Protein AF-A0A132NK19-F1 (afdb_monomer_lite)

Foldseek 3Di:
DVVVVLVVLLVVLPPCVLVVVLVVCVVLVWFWFDADQKIKTAAFPLLPQPCVVLVVVLQVVLVPPPFWDHWADASAQNIIMIRGDCVRDPPVNNSVSSVVSCVVVVRPPHDHDPPPDDDLRGSNQLNVLSVQLVLLVVLLVLLVVCVVVVPQADAPVQLVVLVVLCLDCVNLVVCCVVPNNVRSCVCSVVSNSVNCSRNSVVVVSVVSSVVSSVSSVVSVVSNVCCSVCVVVQPPDPNSNHHDRDDPDPPDPDDDDDDPVSVVVVVVSVVVVVVD

pLDDT: mean 77.7, std 11.81, range [44.44, 96.38]

Sequence (275 aa):
MPLRLMLSLVSQAADRLPVTRALQGAARGRRDWAGDGRAHLEVRGMHRPDSDEAVHELEQRLGTVAGVHRVEVNRTLGRVAVTYDKTRVALDELVHLVGEIEREYELTEAPPLPDGFEHPADSAPLARRAIGLGTSAVGLGLAFGGRLMRLTPLPIAVPTLLALADSTPRIRGRLERQLGVTTTDLLFGLGGAATQAFAQQPIGLLLDTFQRVSLYAEARARRRTWERREPELGLAEGGHQADPLEDFPPRPVPLPPGPIERYGDLATTAAITGY

Organism: NCBI:txid1469144

Structure (mmCIF, N/CA/C/O backbone):
data_AF-A0A132NK19-F1
#
_entry.id   AF-A0A132NK19-F1
#
loop_
_atom_site.group_PDB
_atom_site.id
_atom_site.type_symbol
_atom_site.label_atom_id
_atom_site.label_alt_id
_atom_site.label_comp_id
_atom_site.label_asym_id
_atom_site.label_entity_id
_atom_site.label_seq_id
_atom_site.pdbx_PDB_ins_code
_atom_site.Cartn_x
_atom_site.Cartn_y
_atom_site.Cartn_z
_atom_site.occupancy
_atom_site.B_iso_or_equiv
_atom_site.auth_seq_id
_atom_site.auth_comp_id
_atom_site.auth_asym_id
_atom_site.auth_atom_id
_atom_site.pdbx_PDB_model_num
ATOM 1 N N . MET A 1 1 ? -6.000 0.700 -31.695 1.00 49.69 1 MET A N 1
ATOM 2 C CA . MET A 1 1 ? -6.612 0.840 -30.352 1.00 49.69 1 MET A CA 1
ATOM 3 C C . MET A 1 1 ? -5.628 0.917 -29.164 1.00 49.69 1 MET A C 1
ATOM 5 O O . MET A 1 1 ? -5.906 1.734 -28.292 1.00 49.69 1 MET A O 1
ATOM 9 N N . PRO A 1 2 ? -4.495 0.180 -29.085 1.00 66.19 2 PRO A N 1
ATOM 10 C CA . PRO A 1 2 ? -3.704 0.093 -27.841 1.00 66.19 2 PRO A CA 1
ATOM 11 C C . PRO A 1 2 ? -2.954 1.385 -27.461 1.00 66.19 2 PRO A C 1
ATOM 13 O O . PRO A 1 2 ? -2.849 1.710 -26.283 1.00 66.19 2 PRO A O 1
ATOM 16 N N . LEU A 1 3 ? -2.511 2.181 -28.442 1.00 57.72 3 LEU A N 1
ATOM 17 C CA . LEU A 1 3 ? -1.706 3.389 -28.200 1.00 57.72 3 LEU A CA 1
ATOM 18 C C . LEU A 1 3 ? -2.466 4.506 -27.454 1.00 57.72 3 LEU A C 1
ATOM 20 O O . LEU A 1 3 ? -1.906 5.164 -26.584 1.00 57.72 3 LEU A O 1
ATOM 24 N N . ARG A 1 4 ? -3.759 4.707 -27.756 1.00 65.75 4 ARG A N 1
ATOM 25 C CA . ARG A 1 4 ? -4.603 5.711 -27.073 1.00 65.75 4 ARG A CA 1
ATOM 26 C C . ARG A 1 4 ? -4.834 5.356 -25.604 1.00 65.75 4 ARG A C 1
ATOM 28 O O . ARG A 1 4 ? -4.755 6.230 -24.747 1.00 65.75 4 ARG A O 1
ATOM 35 N N . LEU A 1 5 ? -5.079 4.076 -25.323 1.00 66.88 5 LEU A N 1
ATOM 36 C CA . LEU A 1 5 ? -5.191 3.551 -23.961 1.00 66.88 5 LEU A CA 1
ATOM 37 C C . LEU A 1 5 ? -3.883 3.764 -23.197 1.00 66.88 5 LEU A C 1
ATOM 39 O O . LEU A 1 5 ? -3.900 4.275 -22.081 1.00 66.88 5 LEU A O 1
ATOM 43 N N . MET A 1 6 ? -2.755 3.476 -23.842 1.00 60.31 6 MET A N 1
ATOM 44 C CA . MET A 1 6 ? -1.433 3.651 -23.255 1.00 60.31 6 MET A CA 1
ATOM 45 C C . MET A 1 6 ? -1.132 5.120 -22.918 1.00 60.31 6 MET A C 1
ATOM 47 O O . MET A 1 6 ? -0.792 5.424 -21.780 1.00 60.31 6 MET A O 1
ATOM 51 N N . LEU A 1 7 ? -1.354 6.049 -23.854 1.00 65.94 7 LEU A N 1
ATOM 52 C CA . LEU A 1 7 ? -1.193 7.491 -23.621 1.00 65.94 7 LEU A CA 1
ATOM 53 C C . LEU A 1 7 ? -2.119 8.003 -22.510 1.00 65.94 7 LEU A C 1
ATOM 55 O O . LEU A 1 7 ? -1.705 8.814 -21.684 1.00 65.94 7 LEU A O 1
ATOM 59 N N . SER A 1 8 ? -3.350 7.489 -22.441 1.00 71.25 8 SER A N 1
ATOM 60 C CA . SER A 1 8 ? -4.276 7.832 -21.361 1.00 71.25 8 SER A CA 1
ATOM 61 C C . SER A 1 8 ? -3.801 7.316 -20.001 1.00 71.25 8 SER A C 1
ATOM 63 O O . SER A 1 8 ? -4.009 7.987 -18.996 1.00 71.25 8 SER A O 1
ATOM 65 N N . LEU A 1 9 ? -3.161 6.145 -19.946 1.00 64.88 9 LEU A N 1
ATOM 66 C CA . LEU A 1 9 ? -2.622 5.570 -18.715 1.00 64.88 9 LEU A CA 1
ATOM 67 C C . LEU A 1 9 ? -1.355 6.296 -18.272 1.00 64.88 9 LEU A C 1
ATOM 69 O O . LEU A 1 9 ? -1.216 6.555 -17.085 1.00 64.88 9 LEU A O 1
ATOM 73 N N . VAL A 1 10 ? -0.492 6.699 -19.208 1.00 65.00 10 VAL A N 1
ATOM 74 C CA . VAL A 1 10 ? 0.684 7.541 -18.933 1.00 65.00 10 VAL A CA 1
ATOM 75 C C . VAL A 1 10 ? 0.256 8.914 -18.410 1.00 65.00 10 VAL A C 1
ATOM 77 O O . VAL A 1 10 ? 0.764 9.376 -17.394 1.00 65.00 10 VAL A O 1
ATOM 80 N N . SER A 1 11 ? -0.736 9.543 -19.044 1.00 67.38 11 SER A N 1
ATOM 81 C CA . SER A 1 11 ? -1.297 10.813 -18.573 1.00 67.38 11 SER A CA 1
ATOM 82 C C . SER A 1 11 ? -1.976 10.679 -17.206 1.00 67.38 11 SER A C 1
ATOM 84 O O . SER A 1 11 ? -1.850 11.572 -16.377 1.00 67.38 11 SER A O 1
ATOM 86 N N . GLN A 1 12 ? -2.651 9.561 -16.934 1.00 65.19 12 GLN A N 1
ATOM 87 C CA . GLN A 1 12 ? -3.262 9.302 -15.627 1.00 65.19 12 GLN A CA 1
ATOM 88 C C . GLN A 1 12 ? -2.238 8.893 -14.560 1.00 65.19 12 GLN A C 1
ATOM 90 O O . GLN A 1 12 ? -2.473 9.143 -13.386 1.00 65.19 12 GLN A O 1
ATOM 95 N N . ALA A 1 13 ? -1.094 8.324 -14.943 1.00 63.38 13 ALA A N 1
ATOM 96 C CA . ALA A 1 13 ? 0.039 8.096 -14.049 1.00 63.38 13 ALA A CA 1
ATOM 97 C C . ALA A 1 13 ? 0.735 9.400 -13.631 1.00 63.38 13 ALA A C 1
ATOM 99 O O . ALA A 1 13 ? 1.415 9.417 -12.610 1.00 63.38 13 ALA A O 1
ATOM 100 N N . ALA A 1 14 ? 0.520 10.497 -14.369 1.00 62.66 14 ALA A N 1
ATOM 101 C CA . ALA A 1 14 ? 0.930 11.836 -13.953 1.00 62.66 14 ALA A CA 1
ATOM 102 C C . ALA A 1 14 ? 0.030 12.434 -12.852 1.00 62.66 14 ALA A C 1
ATOM 104 O O . ALA A 1 14 ? 0.349 13.504 -12.326 1.00 62.66 14 ALA A O 1
ATOM 105 N N . ASP A 1 15 ? -1.074 11.766 -12.488 1.00 68.19 15 ASP A N 1
ATOM 106 C CA . ASP A 1 15 ? -1.850 12.122 -11.303 1.00 68.19 15 ASP A CA 1
ATOM 107 C C . ASP A 1 15 ? -0.952 12.029 -10.062 1.00 68.19 15 ASP A C 1
ATOM 109 O O . ASP A 1 15 ? -0.379 10.983 -9.746 1.00 68.19 15 ASP A O 1
ATOM 113 N N . ARG A 1 16 ? -0.807 13.156 -9.362 1.00 71.50 16 ARG A N 1
ATOM 114 C CA . ARG A 1 16 ? 0.080 13.278 -8.203 1.00 71.50 16 ARG A CA 1
ATOM 115 C C . ARG A 1 16 ? -0.530 12.681 -6.944 1.00 71.50 16 ARG A C 1
ATOM 117 O O . ARG A 1 16 ? 0.224 12.344 -6.040 1.00 71.50 16 ARG A O 1
ATOM 124 N N . LEU A 1 17 ? -1.851 12.503 -6.890 1.00 70.31 17 LEU A N 1
ATOM 125 C CA . LEU A 1 17 ? -2.576 12.019 -5.712 1.00 70.31 17 LEU A CA 1
ATOM 126 C C . LEU A 1 17 ? -2.026 10.717 -5.093 1.00 70.31 17 LEU A C 1
ATOM 128 O O . LEU A 1 17 ? -1.856 10.668 -3.872 1.00 70.31 17 LEU A O 1
ATOM 132 N N . PRO A 1 18 ? -1.728 9.648 -5.861 1.00 72.50 18 PRO A N 1
ATOM 133 C CA . PRO A 1 18 ? -1.131 8.441 -5.289 1.00 72.50 18 PRO A CA 1
ATOM 134 C C . PRO A 1 18 ? 0.270 8.690 -4.723 1.00 72.50 18 PRO A C 1
ATOM 136 O O . PRO A 1 18 ? 0.591 8.159 -3.662 1.00 72.50 18 PRO A O 1
ATOM 139 N N . VAL A 1 19 ? 1.080 9.520 -5.389 1.00 74.06 19 VAL A N 1
ATOM 140 C CA . VAL A 1 19 ? 2.433 9.875 -4.935 1.00 74.06 19 VAL A CA 1
ATOM 141 C C . VAL A 1 19 ? 2.365 10.721 -3.668 1.00 74.06 19 VAL A C 1
ATOM 143 O O . VAL A 1 19 ? 3.049 10.412 -2.702 1.00 74.06 19 VAL A O 1
ATOM 146 N N . THR A 1 20 ? 1.498 11.733 -3.617 1.00 77.94 20 THR A N 1
ATOM 147 C CA . THR A 1 20 ? 1.326 12.572 -2.425 1.00 77.94 20 THR A CA 1
ATOM 148 C C . THR A 1 20 ? 0.830 11.760 -1.237 1.00 77.94 20 THR A C 1
ATOM 150 O O . THR A 1 20 ? 1.364 11.920 -0.147 1.00 77.94 20 THR A O 1
ATOM 153 N N . ARG A 1 21 ? -0.125 10.838 -1.430 1.00 74.75 21 ARG A N 1
ATOM 154 C CA . ARG A 1 21 ? -0.579 9.942 -0.353 1.00 74.75 21 ARG A CA 1
ATOM 155 C C . ARG A 1 21 ? 0.516 8.989 0.110 1.00 74.75 21 ARG A C 1
ATOM 157 O O . ARG A 1 21 ? 0.673 8.790 1.305 1.00 74.75 21 ARG A O 1
ATOM 164 N N . ALA A 1 22 ? 1.296 8.420 -0.809 1.00 74.62 22 ALA A N 1
ATOM 165 C CA . ALA A 1 22 ? 2.431 7.579 -0.435 1.00 74.62 22 ALA A CA 1
ATOM 166 C C . ALA A 1 22 ? 3.503 8.361 0.336 1.00 74.62 22 ALA A C 1
ATOM 168 O O . ALA A 1 22 ? 4.051 7.833 1.295 1.00 74.62 22 ALA A O 1
ATOM 169 N N . LEU A 1 23 ? 3.770 9.616 -0.039 1.00 76.69 23 LEU A N 1
ATOM 170 C CA . LEU A 1 23 ? 4.678 10.496 0.698 1.00 76.69 23 LEU A CA 1
ATOM 171 C C . LEU A 1 23 ? 4.127 10.864 2.079 1.00 76.69 23 LEU A C 1
ATOM 173 O O . LEU A 1 23 ? 4.893 10.906 3.031 1.00 76.69 23 LEU A O 1
ATOM 177 N N . GLN A 1 24 ? 2.818 11.090 2.206 1.00 75.75 24 GLN A N 1
ATOM 178 C CA . GLN A 1 24 ? 2.174 11.327 3.501 1.00 75.75 24 GLN A CA 1
ATOM 179 C C . GLN A 1 24 ? 2.254 10.093 4.410 1.00 75.75 24 GLN A C 1
ATOM 181 O O . GLN A 1 24 ? 2.680 10.224 5.552 1.00 75.75 24 GLN A O 1
ATOM 186 N N . GLY A 1 25 ? 1.935 8.899 3.903 1.00 71.81 25 GLY A N 1
ATOM 187 C CA . GLY A 1 25 ? 2.103 7.650 4.656 1.00 71.81 25 GLY A CA 1
ATOM 188 C C . GLY A 1 25 ? 3.567 7.400 5.043 1.00 71.81 25 GLY A C 1
ATOM 189 O O . GLY A 1 25 ? 3.868 7.065 6.185 1.00 71.81 25 GLY A O 1
ATOM 190 N N . ALA A 1 26 ? 4.509 7.672 4.132 1.00 72.12 26 ALA A N 1
ATOM 191 C CA . ALA A 1 26 ? 5.940 7.605 4.429 1.00 72.12 26 ALA A CA 1
ATOM 192 C C . ALA A 1 26 ? 6.368 8.619 5.505 1.00 72.12 26 ALA A C 1
ATOM 194 O O . ALA A 1 26 ? 7.132 8.260 6.394 1.00 72.12 26 ALA A O 1
ATOM 195 N N . ALA A 1 27 ? 5.848 9.852 5.473 1.00 70.56 27 ALA A N 1
ATOM 196 C CA . ALA A 1 27 ? 6.096 10.864 6.502 1.00 70.56 27 ALA A CA 1
ATOM 197 C C . ALA A 1 27 ? 5.512 10.463 7.867 1.00 70.56 27 ALA A C 1
ATOM 199 O O . ALA A 1 27 ? 6.107 10.758 8.898 1.00 70.56 27 ALA A O 1
ATOM 200 N N . ARG A 1 28 ? 4.384 9.743 7.872 1.00 72.25 28 ARG A N 1
ATOM 201 C CA . ARG A 1 28 ? 3.803 9.117 9.071 1.00 72.25 28 ARG A CA 1
ATOM 202 C C . ARG A 1 28 ? 4.551 7.851 9.509 1.00 72.25 28 ARG A C 1
ATOM 204 O O . ARG A 1 28 ? 4.277 7.333 10.585 1.00 72.25 28 ARG A O 1
ATOM 211 N N . GLY A 1 29 ? 5.457 7.326 8.681 1.00 72.56 29 GLY A N 1
ATOM 212 C CA . GLY A 1 29 ? 6.160 6.065 8.925 1.00 72.56 29 GLY A CA 1
ATOM 213 C C . GLY A 1 29 ? 5.240 4.837 8.975 1.00 72.56 29 GLY A C 1
ATOM 214 O O . GLY A 1 29 ? 5.615 3.835 9.586 1.00 72.56 29 GLY A O 1
ATOM 215 N N . ARG A 1 30 ? 4.041 4.910 8.379 1.00 78.12 30 ARG A N 1
ATOM 216 C CA . ARG A 1 30 ? 2.975 3.897 8.480 1.00 78.12 30 ARG A CA 1
ATOM 217 C C . ARG A 1 30 ? 2.253 3.737 7.144 1.00 78.12 30 ARG A C 1
ATOM 219 O O . ARG A 1 30 ? 2.019 4.716 6.438 1.00 78.12 30 ARG A O 1
ATOM 226 N N . ARG A 1 31 ? 1.846 2.513 6.806 1.00 80.00 31 ARG A N 1
ATOM 227 C CA . ARG A 1 31 ? 0.926 2.246 5.694 1.00 80.00 31 ARG A CA 1
ATOM 228 C C . ARG A 1 31 ? -0.517 2.520 6.122 1.00 80.00 31 ARG A C 1
ATOM 230 O O . ARG A 1 31 ? -1.091 1.783 6.923 1.00 80.00 31 ARG A O 1
ATOM 237 N N . ASP A 1 32 ? -1.109 3.571 5.567 1.00 82.19 32 ASP A N 1
ATOM 238 C CA . ASP A 1 32 ? -2.477 3.998 5.843 1.00 82.19 32 ASP A CA 1
ATOM 239 C C . ASP A 1 32 ? -3.333 4.093 4.569 1.00 82.19 32 ASP A C 1
ATOM 241 O O . ASP A 1 32 ? -2.863 4.317 3.448 1.00 82.19 32 ASP A O 1
ATOM 245 N N . TRP A 1 33 ? -4.639 3.917 4.744 1.00 84.56 33 TRP A N 1
ATOM 246 C CA . TRP A 1 33 ? -5.639 4.234 3.734 1.00 84.56 33 TRP A CA 1
ATOM 247 C C . TRP A 1 33 ? -6.906 4.742 4.399 1.00 84.56 33 TRP A C 1
ATOM 249 O O . TRP A 1 33 ? -7.278 4.264 5.465 1.00 84.56 33 TRP A O 1
ATOM 259 N N . ALA A 1 34 ? -7.595 5.665 3.732 1.00 83.94 34 ALA A N 1
ATOM 260 C CA . ALA A 1 34 ? -8.943 6.064 4.096 1.00 83.94 34 ALA A CA 1
ATOM 261 C C . ALA A 1 34 ? -9.808 6.252 2.845 1.00 83.94 34 ALA A C 1
ATOM 263 O O . ALA A 1 34 ? -9.352 6.803 1.833 1.00 83.94 34 ALA A O 1
ATOM 264 N N . GLY A 1 35 ? -11.061 5.822 2.933 1.00 83.06 35 GLY A N 1
ATOM 265 C CA . GLY A 1 35 ? -12.069 5.925 1.886 1.00 83.06 35 GLY A CA 1
ATOM 266 C C . GLY A 1 35 ? -13.460 5.655 2.452 1.00 83.06 35 GLY A C 1
ATOM 267 O O . GLY A 1 35 ? -13.613 4.851 3.356 1.00 83.06 35 GLY A O 1
ATOM 268 N N . ASP A 1 36 ? -14.459 6.384 1.956 1.00 82.50 36 ASP A N 1
ATOM 269 C CA . ASP A 1 36 ? -15.878 6.206 2.312 1.00 82.50 36 ASP A CA 1
ATOM 270 C C . ASP A 1 36 ? -16.211 6.152 3.822 1.00 82.50 36 ASP A C 1
ATOM 272 O O . ASP A 1 36 ? -17.110 5.444 4.255 1.00 82.50 36 ASP A O 1
ATOM 276 N N . GLY A 1 37 ? -15.484 6.915 4.650 1.00 86.62 37 GLY A N 1
ATOM 277 C CA . GLY A 1 37 ? -15.696 6.909 6.107 1.00 86.62 37 GLY A CA 1
ATOM 278 C C . GLY A 1 37 ? -15.095 5.694 6.818 1.00 86.62 37 GLY A C 1
ATOM 279 O O . GLY A 1 37 ? -15.381 5.470 7.989 1.00 86.62 37 GLY A O 1
ATOM 280 N N . ARG A 1 38 ? -14.235 4.922 6.144 1.00 90.31 38 ARG A N 1
ATOM 281 C CA . ARG A 1 38 ? -13.408 3.890 6.765 1.00 90.31 38 ARG A CA 1
ATOM 282 C C . ARG A 1 38 ? -11.925 4.181 6.584 1.00 90.31 38 ARG A C 1
ATOM 284 O O . ARG A 1 38 ? -11.494 4.659 5.535 1.00 90.31 38 ARG A O 1
ATOM 291 N N . ALA A 1 39 ? -11.140 3.896 7.614 1.00 91.25 39 ALA A N 1
ATOM 292 C CA . ALA A 1 39 ? -9.686 3.923 7.590 1.00 91.25 39 ALA A CA 1
ATOM 293 C C . ALA A 1 39 ? -9.135 2.522 7.854 1.00 91.25 39 ALA A C 1
ATOM 295 O O . ALA A 1 39 ? -9.638 1.815 8.716 1.00 91.25 39 ALA A O 1
ATOM 296 N N . HIS A 1 40 ? -8.094 2.139 7.120 1.00 91.38 40 HIS A N 1
ATOM 297 C CA . HIS A 1 40 ? -7.319 0.921 7.341 1.00 91.38 40 HIS A CA 1
ATOM 298 C C . HIS A 1 40 ? -5.901 1.347 7.702 1.00 91.38 40 HIS A C 1
ATOM 300 O O . HIS A 1 40 ? -5.172 1.867 6.852 1.00 91.38 40 HIS A O 1
ATOM 306 N N . LEU A 1 41 ? -5.522 1.155 8.959 1.00 90.56 41 LEU A N 1
ATOM 307 C CA . LEU A 1 41 ? -4.248 1.607 9.508 1.00 90.56 41 LEU A CA 1
ATOM 308 C C . LEU A 1 41 ? -3.387 0.389 9.830 1.00 90.56 41 LEU A C 1
ATOM 310 O O . LEU A 1 41 ? -3.848 -0.526 10.504 1.00 90.56 41 LEU A O 1
ATOM 314 N N . GLU A 1 42 ? -2.151 0.353 9.336 1.00 89.75 42 GLU A N 1
ATOM 315 C CA . GLU A 1 42 ? -1.138 -0.582 9.840 1.00 89.75 42 GLU A CA 1
ATOM 316 C C . GLU A 1 42 ? -0.917 -0.343 11.334 1.00 89.75 42 GLU A C 1
ATOM 318 O O . GLU A 1 42 ? -0.925 0.806 11.763 1.00 89.75 42 GLU A O 1
ATOM 323 N N . VAL A 1 43 ? -0.704 -1.405 12.105 1.00 90.19 43 VAL A N 1
ATOM 324 C CA . VAL A 1 43 ? -0.300 -1.359 13.511 1.00 90.19 43 VAL A CA 1
ATOM 325 C C . VAL A 1 43 ? 0.835 -2.356 13.711 1.00 90.19 43 VAL A C 1
ATOM 327 O O . VAL A 1 43 ? 0.697 -3.559 13.465 1.00 90.19 43 VAL A O 1
ATOM 330 N N . ARG A 1 44 ? 1.996 -1.849 14.114 1.00 88.38 44 ARG A N 1
ATOM 331 C CA . ARG A 1 44 ? 3.208 -2.644 14.312 1.00 88.38 44 ARG A CA 1
ATOM 332 C C . ARG A 1 44 ? 3.015 -3.596 15.486 1.00 88.38 44 ARG A C 1
ATOM 334 O O . ARG A 1 44 ? 2.277 -3.307 16.418 1.00 88.38 44 ARG A O 1
ATOM 341 N N . GLY A 1 45 ? 3.646 -4.765 15.419 1.00 84.88 45 GLY A N 1
ATOM 342 C CA . GLY A 1 45 ? 3.645 -5.744 16.513 1.00 84.88 45 GLY A CA 1
ATOM 343 C C . GLY A 1 45 ? 2.313 -6.448 16.807 1.00 84.88 45 GLY A C 1
ATOM 344 O O . GLY A 1 45 ? 2.335 -7.465 17.487 1.00 84.88 45 GLY A O 1
ATOM 345 N N . MET A 1 46 ? 1.180 -6.010 16.244 1.00 86.12 46 MET A N 1
ATOM 346 C CA . MET A 1 46 ? -0.148 -6.602 16.506 1.00 86.12 46 MET A CA 1
ATOM 347 C C . MET A 1 46 ? -0.358 -8.025 15.983 1.00 86.12 46 MET A C 1
ATOM 349 O O . MET A 1 46 ? -1.300 -8.707 16.380 1.00 86.12 46 MET A O 1
ATOM 353 N N . HIS A 1 47 ? 0.506 -8.474 15.078 1.00 81.88 47 HIS A N 1
ATOM 354 C CA . HIS A 1 47 ? 0.505 -9.852 14.598 1.00 81.88 47 HIS A CA 1
ATOM 355 C C . HIS A 1 47 ? 1.139 -10.822 15.597 1.00 81.88 47 HIS A C 1
ATOM 357 O O . HIS A 1 47 ? 1.003 -12.031 15.432 1.00 81.88 47 HIS A O 1
ATOM 363 N N . ARG A 1 48 ? 1.846 -10.314 16.617 1.00 82.31 48 ARG A N 1
ATOM 364 C CA . ARG A 1 48 ? 2.479 -11.161 17.621 1.00 82.31 48 ARG A CA 1
ATOM 365 C C . ARG A 1 48 ? 1.426 -11.740 18.575 1.00 82.31 48 ARG A C 1
ATOM 367 O O . ARG A 1 48 ? 0.495 -11.016 18.941 1.00 82.31 48 ARG A O 1
ATOM 374 N N . PRO A 1 49 ? 1.576 -12.991 19.036 1.00 77.56 49 PRO A N 1
ATOM 375 C CA . PRO A 1 49 ? 0.630 -13.608 19.967 1.00 77.56 49 PRO A CA 1
ATOM 376 C C . PRO A 1 49 ? 0.500 -12.861 21.303 1.00 77.56 49 PRO A C 1
ATOM 378 O O . PRO A 1 49 ? -0.577 -12.824 21.876 1.00 77.56 49 PRO A O 1
ATOM 381 N N . ASP A 1 50 ? 1.569 -12.213 21.773 1.00 83.75 50 ASP A N 1
ATOM 382 C CA . ASP A 1 50 ? 1.645 -11.508 23.062 1.00 83.75 50 ASP A CA 1
ATOM 383 C C . ASP A 1 50 ? 1.047 -10.088 23.052 1.00 83.75 50 ASP A C 1
ATOM 385 O O . ASP A 1 50 ? 1.158 -9.355 24.030 1.00 83.75 50 ASP A O 1
ATOM 389 N N . SER A 1 51 ? 0.393 -9.690 21.959 1.00 86.38 51 SER A N 1
ATOM 390 C CA . SER A 1 51 ? -0.157 -8.340 21.777 1.00 86.38 51 SER A CA 1
ATOM 391 C C . SER A 1 51 ? -1.605 -8.160 22.261 1.00 86.38 51 SER A C 1
ATOM 393 O O . SER A 1 51 ? -2.208 -7.130 21.969 1.00 86.38 51 SER A O 1
ATOM 395 N N . ASP A 1 52 ? -2.178 -9.126 22.988 1.00 89.88 52 ASP A N 1
ATOM 396 C CA . ASP A 1 52 ? -3.602 -9.128 23.377 1.00 89.88 52 ASP A CA 1
ATOM 397 C C . ASP A 1 52 ? -4.024 -7.866 24.146 1.00 89.88 52 ASP A C 1
ATOM 399 O O . ASP A 1 52 ? -5.044 -7.254 23.829 1.00 89.88 52 ASP A O 1
ATOM 403 N N . GLU A 1 53 ? -3.220 -7.441 25.124 1.00 90.94 53 GLU A N 1
ATOM 404 C CA . GLU A 1 53 ? -3.504 -6.251 25.935 1.00 90.94 53 GLU A CA 1
ATOM 405 C C . GLU A 1 53 ? -3.457 -4.969 25.088 1.00 90.94 53 GLU A C 1
ATOM 407 O O . GLU A 1 53 ? -4.350 -4.129 25.178 1.00 90.94 53 GLU A O 1
ATOM 412 N N . ALA A 1 54 ? -2.478 -4.865 24.184 1.00 92.38 54 ALA A N 1
ATOM 413 C CA . ALA A 1 54 ? -2.359 -3.736 23.264 1.00 92.38 54 ALA A CA 1
ATOM 414 C C . ALA A 1 54 ? -3.517 -3.679 22.252 1.00 92.38 54 ALA A C 1
ATOM 416 O O . ALA A 1 54 ? -3.955 -2.596 21.867 1.00 92.38 54 ALA A O 1
ATOM 417 N N . VAL A 1 55 ? -4.017 -4.839 21.808 1.00 92.69 55 VAL A N 1
ATOM 418 C CA . VAL A 1 55 ? -5.196 -4.939 20.934 1.00 92.69 55 VAL A CA 1
ATOM 419 C C . VAL A 1 55 ? -6.444 -4.461 21.662 1.00 92.69 55 VAL A C 1
ATOM 421 O O . VAL A 1 55 ? -7.177 -3.638 21.115 1.00 92.69 55 VAL A O 1
ATOM 424 N N . HIS A 1 56 ? -6.653 -4.920 22.896 1.00 93.38 56 HIS A N 1
ATOM 425 C CA . HIS A 1 56 ? -7.796 -4.504 23.701 1.00 93.38 56 HIS A CA 1
ATOM 426 C C . HIS A 1 56 ? -7.791 -2.991 23.959 1.00 93.38 56 HIS A C 1
ATOM 428 O O . HIS A 1 56 ? -8.801 -2.320 23.740 1.00 93.38 56 HIS A O 1
ATOM 434 N N . GLU A 1 57 ? -6.636 -2.439 24.340 1.00 95.31 57 GLU A N 1
ATOM 435 C CA . GLU A 1 57 ? -6.480 -1.002 24.569 1.00 95.31 57 GLU A CA 1
ATOM 436 C C . GLU A 1 57 ? -6.697 -0.193 23.278 1.00 95.31 57 GLU A C 1
ATOM 438 O O . GLU A 1 57 ? -7.330 0.865 23.303 1.00 95.31 57 GLU A O 1
ATOM 443 N N . LEU A 1 58 ? -6.240 -0.699 22.124 1.00 95.50 58 LEU A N 1
ATOM 444 C CA . LEU A 1 58 ? -6.492 -0.073 20.823 1.00 95.50 58 LEU A CA 1
ATOM 445 C C . LEU A 1 58 ? -7.977 -0.007 20.492 1.00 95.50 58 LEU A C 1
ATOM 447 O O . LEU A 1 58 ? -8.465 1.060 20.110 1.00 95.50 58 LEU A O 1
ATOM 451 N N . GLU A 1 59 ? -8.691 -1.120 20.635 1.00 95.44 59 GLU A N 1
ATOM 452 C CA . GLU A 1 59 ? -10.130 -1.170 20.383 1.00 95.44 59 GLU A CA 1
ATOM 453 C C . GLU A 1 59 ? -10.891 -0.228 21.319 1.00 95.44 59 GLU A C 1
ATOM 455 O O . GLU A 1 59 ? -11.758 0.524 20.863 1.00 95.44 59 GLU A O 1
ATOM 460 N N . GLN A 1 60 ? -10.520 -0.190 22.601 1.00 95.69 60 GLN A N 1
ATOM 461 C CA . GLN A 1 60 ? -11.155 0.675 23.587 1.00 95.69 60 GLN A CA 1
ATOM 462 C C . GLN A 1 60 ? -10.887 2.161 23.317 1.00 95.69 60 GLN A C 1
ATOM 464 O O . GLN A 1 60 ? -11.828 2.958 23.241 1.00 95.69 60 GLN A O 1
ATOM 469 N N . ARG A 1 61 ? -9.623 2.564 23.139 1.00 96.00 61 ARG A N 1
ATOM 470 C CA . ARG A 1 61 ? -9.272 3.975 22.927 1.00 96.00 61 ARG A CA 1
ATOM 471 C C . ARG A 1 61 ? -9.849 4.502 21.624 1.00 96.00 61 ARG A C 1
ATOM 473 O O . ARG A 1 61 ? -10.498 5.542 21.642 1.00 96.00 61 ARG A O 1
ATOM 480 N N . LEU A 1 62 ? -9.704 3.773 20.516 1.00 96.38 62 LEU A N 1
ATOM 481 C CA . LEU A 1 62 ? -10.324 4.177 19.250 1.00 96.38 62 LEU A CA 1
ATOM 482 C C . LEU A 1 62 ? -11.854 4.197 19.355 1.00 96.38 62 LEU A C 1
ATOM 484 O O . LEU A 1 62 ? -12.486 5.101 18.813 1.00 96.38 62 LEU A O 1
ATOM 488 N N . GLY A 1 63 ? -12.452 3.244 20.075 1.00 95.56 63 GLY A N 1
ATOM 489 C CA . GLY A 1 63 ? -13.900 3.154 20.265 1.00 95.56 63 GLY A CA 1
ATOM 490 C C . GLY A 1 63 ? -14.506 4.293 21.091 1.00 95.56 63 GLY A C 1
ATOM 491 O O . GLY A 1 63 ? -15.689 4.592 20.940 1.00 95.56 63 GLY A O 1
ATOM 492 N N . THR A 1 64 ? -13.715 4.961 21.937 1.00 96.06 64 THR A N 1
ATOM 493 C CA . THR A 1 64 ? -14.168 6.115 22.740 1.00 96.06 64 THR A CA 1
ATOM 494 C C . THR A 1 64 ? -14.069 7.457 22.009 1.00 96.06 64 THR A C 1
ATOM 496 O O . THR A 1 64 ? -14.634 8.449 22.477 1.00 96.06 64 THR A O 1
ATOM 499 N N . VAL A 1 65 ? -13.407 7.508 20.847 1.00 96.31 65 VAL A N 1
ATOM 500 C CA . VAL A 1 65 ? -13.305 8.729 20.034 1.00 96.31 65 VAL A CA 1
ATOM 501 C C . VAL A 1 65 ? -14.683 9.115 19.489 1.00 96.31 65 VAL A C 1
ATOM 503 O O . VAL A 1 65 ? -15.346 8.354 18.781 1.00 96.31 65 VAL A O 1
ATOM 506 N N . ALA A 1 66 ? -15.119 10.341 19.783 1.00 94.69 66 ALA A N 1
ATOM 507 C CA . ALA A 1 66 ? -16.418 10.841 19.353 1.00 94.69 66 ALA A CA 1
ATOM 508 C C . ALA A 1 66 ? -16.507 10.936 17.819 1.00 94.69 66 ALA A C 1
ATOM 510 O O . ALA A 1 66 ? -15.884 11.789 17.195 1.00 94.69 66 ALA A O 1
ATOM 511 N N . GLY A 1 67 ? -17.342 10.091 17.210 1.00 93.25 67 GLY A N 1
ATOM 512 C CA . GLY A 1 67 ? -17.477 9.993 15.753 1.00 93.25 67 GLY A CA 1
ATOM 513 C C . GLY A 1 67 ? -16.860 8.726 15.165 1.00 93.25 67 GLY A C 1
ATOM 514 O O . GLY A 1 67 ? -17.072 8.464 13.985 1.00 93.25 67 GLY A O 1
ATOM 515 N N . VAL A 1 68 ? -16.170 7.909 15.963 1.00 96.31 68 VAL A N 1
ATOM 516 C CA . VAL A 1 68 ? -15.879 6.519 15.606 1.00 96.31 68 VAL A CA 1
ATOM 517 C C . VAL A 1 68 ? -17.128 5.677 15.857 1.00 96.31 68 VAL A C 1
ATOM 519 O O . VAL A 1 68 ? -17.789 5.789 16.886 1.00 96.31 68 VAL A O 1
ATOM 522 N N . HIS A 1 69 ? -17.487 4.863 14.872 1.00 92.94 69 HIS A N 1
ATOM 523 C CA . HIS A 1 69 ? -18.657 3.989 14.912 1.00 92.94 69 HIS A CA 1
ATOM 524 C C . HIS A 1 69 ? -18.279 2.535 15.155 1.00 92.94 69 HIS A C 1
ATOM 526 O O . HIS A 1 69 ? -19.064 1.788 15.731 1.00 92.94 69 HIS A O 1
ATOM 532 N N . ARG A 1 70 ? -17.105 2.119 14.673 1.00 92.38 70 ARG A N 1
ATOM 533 C CA . ARG A 1 70 ? -16.663 0.730 14.745 1.00 92.38 70 ARG A CA 1
ATOM 534 C C . ARG A 1 70 ? -15.153 0.636 14.605 1.00 92.38 70 ARG A C 1
ATOM 536 O O . ARG A 1 70 ? -14.570 1.358 13.796 1.00 92.38 70 ARG A O 1
ATOM 543 N N . VAL A 1 71 ? -14.555 -0.277 15.358 1.00 95.38 71 VAL A N 1
ATOM 544 C CA . VAL A 1 71 ? -13.126 -0.590 15.342 1.00 95.38 71 VAL A CA 1
ATOM 545 C C . VAL A 1 71 ? -12.996 -2.099 15.226 1.00 95.38 71 VAL A C 1
ATOM 547 O O . VAL A 1 71 ? -13.668 -2.823 15.951 1.00 95.38 71 VAL A O 1
ATOM 550 N N . GLU A 1 72 ? -12.186 -2.567 14.286 1.00 93.75 72 GLU A N 1
ATOM 551 C CA . GLU A 1 72 ? -11.962 -3.993 14.064 1.00 93.75 72 GLU A CA 1
ATOM 552 C C . GLU A 1 72 ? -10.488 -4.252 13.819 1.00 93.75 72 GLU A C 1
ATOM 554 O O . GLU A 1 72 ? -9.907 -3.715 12.870 1.00 93.75 72 GLU A O 1
ATOM 559 N N . VAL A 1 73 ? -9.884 -5.095 14.650 1.00 93.88 73 VAL A N 1
ATOM 560 C CA . VAL A 1 73 ? -8.467 -5.426 14.528 1.00 93.88 73 VAL A CA 1
ATOM 561 C C . VAL A 1 73 ? -8.279 -6.722 13.741 1.00 93.88 73 VAL A C 1
ATOM 563 O O . VAL A 1 73 ? -8.799 -7.785 14.072 1.00 93.88 73 VAL A O 1
ATOM 566 N N . ASN A 1 74 ? -7.486 -6.628 12.679 1.00 91.38 74 ASN A N 1
ATOM 567 C CA . ASN A 1 74 ? -6.966 -7.750 11.920 1.00 91.38 74 ASN A CA 1
ATOM 568 C C . ASN A 1 74 ? -5.531 -8.035 12.366 1.00 91.38 74 ASN A C 1
ATOM 570 O O . ASN A 1 74 ? -4.576 -7.437 11.863 1.00 91.38 74 ASN A O 1
ATOM 574 N N . ARG A 1 75 ? -5.369 -8.954 13.314 1.00 89.56 75 ARG A N 1
ATOM 575 C CA . ARG A 1 75 ? -4.061 -9.293 13.880 1.00 89.56 75 ARG A CA 1
ATOM 576 C C . ARG A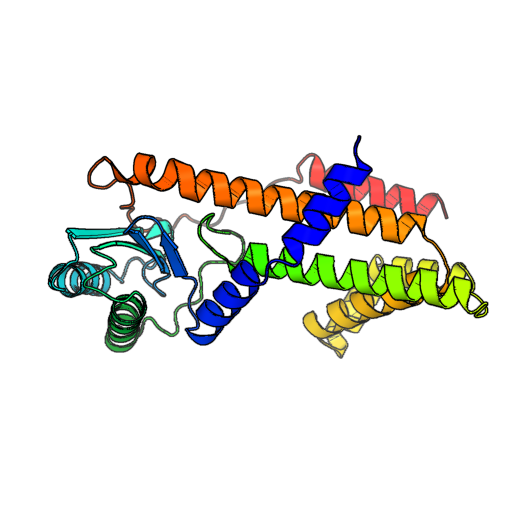 1 75 ? -3.196 -10.037 12.869 1.00 89.56 75 ARG A C 1
ATOM 578 O O . ARG A 1 75 ? -2.025 -9.706 12.728 1.00 89.56 75 ARG A O 1
ATOM 585 N N . THR A 1 76 ? -3.783 -10.929 12.068 1.00 86.94 76 THR A N 1
ATOM 586 C CA . THR A 1 76 ? -3.098 -11.600 10.943 1.00 86.94 76 THR A CA 1
ATOM 587 C C . THR A 1 76 ? -2.400 -10.610 9.997 1.00 86.94 76 THR A C 1
ATOM 589 O O . THR A 1 76 ? -1.266 -10.843 9.580 1.00 86.94 76 THR A O 1
ATOM 592 N N . LEU A 1 77 ? -3.055 -9.496 9.658 1.00 85.38 77 LEU A N 1
ATOM 593 C CA . LEU A 1 77 ? -2.520 -8.470 8.757 1.00 85.38 77 LEU A CA 1
ATOM 594 C C . LEU A 1 77 ? -1.877 -7.286 9.489 1.00 85.38 77 LEU A C 1
ATOM 596 O O . LEU A 1 77 ? -1.473 -6.336 8.817 1.00 85.38 77 LEU A O 1
ATOM 600 N N . GLY A 1 78 ? -1.807 -7.312 10.826 1.00 88.81 78 GLY A N 1
ATOM 601 C CA . GLY A 1 78 ? -1.316 -6.203 11.649 1.00 88.81 78 GLY A CA 1
ATOM 602 C C . GLY A 1 78 ? -1.994 -4.879 11.301 1.00 88.81 78 GLY A C 1
ATOM 603 O O . GLY A 1 78 ? -1.317 -3.893 11.014 1.00 88.81 78 GLY A O 1
ATOM 604 N N . ARG A 1 79 ? -3.328 -4.870 11.215 1.00 90.38 79 ARG A N 1
ATOM 605 C CA . ARG A 1 79 ? -4.113 -3.702 10.796 1.00 90.38 79 ARG A CA 1
ATOM 606 C C . ARG A 1 79 ? -5.330 -3.488 11.670 1.00 90.38 79 ARG A C 1
ATOM 608 O O . ARG A 1 79 ? -5.923 -4.442 12.150 1.00 90.38 79 ARG A O 1
ATOM 615 N N . VAL A 1 80 ? -5.757 -2.237 11.773 1.00 93.19 80 VAL A N 1
ATOM 616 C CA . VAL A 1 80 ? -7.055 -1.864 12.333 1.00 93.19 80 VAL A CA 1
ATOM 617 C C . VAL A 1 80 ? -7.909 -1.187 11.266 1.00 93.19 80 VAL A C 1
ATOM 619 O O . VAL A 1 80 ? -7.451 -0.279 10.564 1.00 93.19 80 VAL A O 1
ATOM 622 N N . ALA A 1 81 ? -9.148 -1.649 11.126 1.00 93.19 81 ALA A N 1
ATOM 623 C CA . ALA A 1 81 ? -10.179 -1.016 10.323 1.00 93.19 81 ALA A CA 1
ATOM 624 C C . ALA A 1 81 ? -11.072 -0.170 11.240 1.00 93.19 81 ALA A C 1
ATOM 626 O O . ALA A 1 81 ? -11.701 -0.684 12.162 1.00 93.19 81 ALA A O 1
ATOM 627 N N . VAL A 1 82 ? -11.136 1.134 10.985 1.00 94.44 82 VAL A N 1
ATOM 628 C CA . VAL A 1 82 ? -11.915 2.094 11.773 1.00 94.44 82 VAL A CA 1
ATOM 629 C C . VAL A 1 82 ? -12.995 2.688 10.889 1.00 94.44 82 VAL A C 1
ATOM 631 O O . VAL A 1 82 ? -12.681 3.335 9.894 1.00 94.44 82 VAL A O 1
ATOM 634 N N . THR A 1 83 ? -14.261 2.494 11.242 1.00 93.69 83 THR A N 1
ATOM 635 C CA . THR A 1 83 ? -15.388 3.209 10.626 1.00 93.69 83 THR A CA 1
ATOM 636 C C . THR A 1 83 ? -15.652 4.470 11.428 1.00 93.69 83 THR A C 1
ATOM 638 O O . THR A 1 83 ? -15.875 4.389 12.635 1.00 93.69 83 THR A O 1
ATOM 641 N N . TYR A 1 84 ? -15.629 5.629 10.780 1.00 94.31 84 TYR A N 1
ATOM 642 C CA . TYR A 1 84 ? -15.706 6.924 11.442 1.00 94.31 84 TYR A CA 1
ATOM 643 C C . TYR A 1 84 ? -16.377 7.993 10.574 1.00 94.31 84 TYR A C 1
ATOM 645 O O . TYR A 1 84 ? -16.344 7.966 9.340 1.00 94.31 84 TYR A O 1
ATOM 653 N N . ASP A 1 85 ? -16.951 8.992 11.232 1.00 93.88 85 ASP A N 1
ATOM 654 C CA . ASP A 1 85 ? -17.432 10.202 10.588 1.00 93.88 85 ASP A CA 1
ATOM 655 C C . ASP A 1 85 ? -16.244 11.103 10.220 1.00 93.88 85 ASP A C 1
ATOM 657 O O . ASP A 1 85 ? -15.704 11.846 11.043 1.00 93.88 85 ASP A O 1
ATOM 661 N N . LYS A 1 86 ? -15.864 11.073 8.938 1.00 90.50 86 LYS A N 1
ATOM 662 C CA . LYS A 1 86 ? -14.790 11.903 8.364 1.00 90.50 86 LYS A CA 1
ATOM 663 C C . LYS A 1 86 ? -15.002 13.416 8.498 1.00 90.50 86 LYS A C 1
ATOM 665 O O . LYS A 1 86 ? -14.079 14.172 8.209 1.00 90.50 86 LYS A O 1
ATOM 670 N N . THR A 1 87 ? -16.209 13.870 8.845 1.00 91.62 87 THR A N 1
ATOM 671 C CA . THR A 1 87 ? -16.492 15.292 9.100 1.00 91.62 87 THR A CA 1
ATOM 672 C C . THR A 1 87 ? -16.182 15.702 10.537 1.00 91.62 87 THR A C 1
ATOM 674 O O . THR A 1 87 ? -16.026 16.892 10.801 1.00 91.62 87 THR A O 1
ATOM 677 N N . ARG A 1 88 ? -16.070 14.728 11.449 1.00 91.62 88 ARG A N 1
ATOM 678 C CA . ARG A 1 88 ? -15.832 14.945 12.881 1.00 91.62 88 ARG A CA 1
ATOM 679 C C . ARG A 1 88 ? -14.433 14.547 13.320 1.00 91.62 88 ARG A C 1
ATOM 681 O O . ARG A 1 88 ? -13.858 15.245 14.142 1.00 91.62 88 ARG A O 1
ATOM 688 N N . VAL A 1 89 ? -13.902 13.458 12.767 1.00 93.25 89 VAL A N 1
ATOM 689 C CA . VAL A 1 89 ? -12.606 12.895 13.161 1.00 93.25 89 VAL A CA 1
ATOM 690 C C . VAL A 1 89 ? -11.639 12.977 11.987 1.00 93.25 89 VAL A C 1
ATOM 692 O O . VAL A 1 89 ? -11.944 12.540 10.872 1.00 93.25 89 VAL A O 1
ATOM 695 N N . ALA A 1 90 ? -10.462 13.550 12.229 1.00 91.50 90 ALA A N 1
ATOM 696 C CA . ALA A 1 90 ? -9.401 13.600 11.235 1.00 91.50 90 ALA A CA 1
ATOM 697 C C . ALA A 1 90 ? -8.646 12.264 11.192 1.00 91.50 90 ALA A C 1
ATOM 699 O O . ALA A 1 90 ? -8.393 11.645 12.220 1.00 91.50 90 ALA A O 1
ATOM 700 N N . LEU A 1 91 ? -8.205 11.836 10.004 1.00 89.06 91 LEU A N 1
ATOM 701 C CA . LEU A 1 91 ? -7.388 10.620 9.877 1.00 89.06 91 LEU A CA 1
ATOM 702 C C . LEU A 1 91 ? -6.101 10.701 10.715 1.00 89.06 91 LEU A C 1
ATOM 704 O O . LEU A 1 91 ? -5.680 9.703 11.292 1.00 89.06 91 LEU A O 1
ATOM 708 N N . ASP A 1 92 ? -5.493 11.888 10.792 1.00 89.69 92 ASP A N 1
ATOM 709 C CA . ASP A 1 92 ? -4.258 12.107 11.548 1.00 89.69 92 ASP A CA 1
ATOM 710 C C . ASP A 1 92 ? -4.448 11.895 13.061 1.00 89.69 92 ASP A C 1
ATOM 712 O O . ASP A 1 92 ? -3.514 11.461 13.726 1.00 89.69 92 ASP A O 1
ATOM 716 N N . GLU A 1 93 ? -5.653 12.123 13.593 1.00 92.38 93 GLU A N 1
ATOM 717 C CA . GLU A 1 93 ? -5.993 11.852 14.997 1.00 92.38 93 GLU A CA 1
ATOM 718 C C . GLU A 1 93 ? -5.990 10.346 15.282 1.00 92.38 93 GLU A C 1
ATOM 720 O O . GLU A 1 93 ? -5.343 9.888 16.222 1.00 92.38 93 GLU A O 1
ATOM 725 N N . LEU A 1 94 ? -6.622 9.557 14.405 1.00 93.62 94 LEU A N 1
ATOM 726 C CA . LEU A 1 94 ? -6.618 8.094 14.501 1.00 93.62 94 LEU A CA 1
ATOM 727 C C . LEU A 1 94 ? -5.193 7.534 14.384 1.00 93.62 94 LEU A C 1
ATOM 729 O O . LEU A 1 94 ? -4.793 6.671 15.162 1.00 93.62 94 LEU A O 1
ATOM 733 N N . VAL A 1 95 ? -4.403 8.050 13.434 1.00 91.69 95 VAL A N 1
ATOM 734 C CA . VAL A 1 95 ? -2.993 7.664 13.257 1.00 91.69 95 VAL A CA 1
ATOM 735 C C . VAL A 1 95 ? -2.160 8.006 14.493 1.00 91.69 95 VAL A C 1
ATOM 737 O O . VAL A 1 95 ? -1.289 7.217 14.871 1.00 91.69 95 VAL A O 1
ATOM 740 N N . HIS A 1 96 ? -2.403 9.166 15.108 1.00 92.19 96 HIS A N 1
ATOM 741 C CA . HIS A 1 96 ? -1.699 9.592 16.313 1.00 92.19 96 HIS A CA 1
ATOM 742 C C . HIS A 1 96 ? -1.980 8.649 17.482 1.00 92.19 96 HIS A C 1
ATOM 744 O O . HIS A 1 96 ? -1.034 8.177 18.109 1.00 92.19 96 HIS A O 1
ATOM 750 N N . LEU A 1 97 ? -3.253 8.315 17.707 1.00 94.50 97 LEU A N 1
ATOM 751 C CA . LEU A 1 97 ? -3.693 7.420 18.778 1.00 94.50 97 LEU A CA 1
ATOM 752 C C . LEU A 1 97 ? -3.111 6.008 18.613 1.00 94.50 97 LEU A C 1
ATOM 754 O O . LEU A 1 97 ? -2.578 5.442 19.566 1.00 94.50 97 LEU A O 1
ATOM 758 N N . VAL A 1 98 ? -3.097 5.470 17.386 1.00 94.00 98 VAL A N 1
ATOM 759 C CA . VAL A 1 98 ? -2.402 4.200 17.099 1.00 94.00 98 VAL A CA 1
ATOM 760 C C . VAL A 1 98 ? -0.912 4.303 17.446 1.00 94.00 98 VAL A C 1
ATOM 762 O O . VAL A 1 98 ? -0.354 3.403 18.067 1.00 94.00 98 VAL A O 1
ATOM 765 N N . GLY A 1 99 ? -0.261 5.409 17.076 1.00 91.88 99 GLY A N 1
ATOM 766 C CA . GLY A 1 99 ? 1.150 5.636 17.389 1.00 91.88 99 GLY A CA 1
ATOM 767 C C . GLY A 1 99 ? 1.443 5.787 18.885 1.00 91.88 99 GLY A C 1
ATOM 768 O O . GLY A 1 99 ? 2.549 5.468 19.312 1.00 91.88 99 GLY A O 1
ATOM 769 N N . GLU A 1 100 ? 0.495 6.277 19.686 1.00 93.06 100 GLU A N 1
ATOM 770 C CA . GLU A 1 100 ? 0.621 6.331 21.148 1.00 93.06 100 GLU A CA 1
ATOM 771 C C . GLU A 1 100 ? 0.626 4.939 21.764 1.00 93.06 100 GLU A C 1
ATOM 773 O O . GLU A 1 100 ? 1.527 4.630 22.541 1.00 93.06 100 GLU A O 1
ATOM 778 N N . ILE A 1 101 ? -0.296 4.078 21.341 1.00 93.50 101 ILE A N 1
ATOM 779 C CA . ILE A 1 101 ? -0.374 2.695 21.823 1.00 93.50 101 ILE A CA 1
ATOM 780 C C . ILE A 1 101 ? 0.868 1.905 21.412 1.00 93.50 101 ILE A C 1
ATOM 782 O O . ILE A 1 101 ? 1.445 1.188 22.222 1.00 93.50 101 ILE A O 1
ATOM 786 N N . GLU A 1 102 ? 1.353 2.082 20.181 1.00 91.81 102 GLU A N 1
ATOM 787 C CA . GLU A 1 102 ? 2.598 1.438 19.742 1.00 91.81 102 GLU A CA 1
ATOM 788 C C . GLU A 1 102 ? 3.826 1.846 20.565 1.00 91.81 102 GLU A C 1
ATOM 790 O O . GLU A 1 102 ? 4.802 1.095 20.622 1.00 91.81 102 GLU A O 1
ATOM 795 N N . ARG A 1 103 ? 3.814 3.040 21.167 1.00 91.31 103 ARG A N 1
ATOM 796 C CA . ARG A 1 103 ? 4.882 3.505 22.059 1.00 91.31 103 ARG A CA 1
ATOM 797 C C . ARG A 1 103 ? 4.695 2.979 23.477 1.00 91.31 103 ARG A C 1
ATOM 799 O O . ARG A 1 103 ? 5.668 2.540 24.073 1.00 91.31 103 ARG A O 1
ATOM 806 N N . GLU A 1 104 ? 3.470 3.007 23.991 1.00 92.88 104 GLU A N 1
ATOM 807 C CA . GLU A 1 104 ? 3.122 2.541 25.338 1.00 92.88 104 GLU A CA 1
ATOM 808 C C . GLU A 1 104 ? 3.359 1.038 25.522 1.00 92.88 104 GLU A C 1
ATOM 810 O O . GLU A 1 104 ? 3.882 0.624 26.550 1.00 92.88 104 GLU A O 1
ATOM 815 N N . TYR A 1 105 ? 3.058 0.244 24.493 1.00 90.75 105 TYR A N 1
ATOM 816 C CA . TYR A 1 105 ? 3.249 -1.209 24.485 1.00 90.75 105 TYR A CA 1
ATOM 817 C C . TYR A 1 105 ? 4.546 -1.650 23.784 1.00 90.75 105 TYR A C 1
ATOM 819 O O . TYR A 1 105 ? 4.688 -2.817 23.426 1.00 90.75 105 TYR A O 1
ATOM 827 N N . GLU A 1 106 ? 5.482 -0.724 23.535 1.00 88.69 106 GLU A N 1
ATOM 828 C CA . GLU A 1 106 ? 6.802 -1.003 22.937 1.00 88.69 106 GLU A CA 1
ATOM 829 C C . GLU A 1 106 ? 6.755 -1.762 21.588 1.00 88.69 106 GLU A C 1
ATOM 831 O O . GLU A 1 106 ? 7.691 -2.455 21.186 1.00 88.69 106 GLU A O 1
ATOM 836 N N . LEU A 1 107 ? 5.674 -1.596 20.823 1.00 86.06 107 LEU A N 1
ATOM 837 C CA . LEU A 1 107 ? 5.458 -2.277 19.541 1.00 86.06 107 LEU A CA 1
ATOM 838 C C . LEU A 1 107 ? 6.227 -1.640 18.375 1.00 86.06 107 LEU A C 1
ATOM 840 O O . LEU A 1 107 ? 6.264 -2.190 17.274 1.00 86.06 107 LEU A O 1
ATOM 844 N N . THR A 1 108 ? 6.837 -0.474 18.594 1.00 80.94 108 THR A N 1
ATOM 845 C CA . THR A 1 108 ? 7.495 0.322 17.543 1.00 80.94 108 THR A CA 1
ATOM 846 C C . THR A 1 108 ? 8.682 -0.405 16.897 1.00 80.94 108 THR A C 1
ATOM 848 O O . THR A 1 108 ? 8.902 -0.238 15.693 1.00 80.94 108 THR A O 1
ATOM 851 N N . GLU A 1 109 ? 9.394 -1.223 17.682 1.00 77.81 109 GLU A N 1
ATOM 852 C CA . GLU A 1 109 ? 10.566 -2.019 17.277 1.00 77.81 109 GLU A CA 1
ATOM 853 C C . GLU A 1 109 ? 10.191 -3.352 16.612 1.00 77.81 109 GLU A C 1
ATOM 855 O O . GLU A 1 109 ? 11.057 -4.071 16.108 1.00 77.81 109 GLU A O 1
ATOM 860 N N . ALA A 1 110 ? 8.903 -3.713 16.600 1.00 74.00 110 ALA A N 1
ATOM 861 C CA . ALA A 1 110 ? 8.470 -4.928 15.933 1.00 74.00 110 ALA A CA 1
ATOM 862 C C . ALA A 1 110 ? 8.765 -4.825 14.427 1.00 74.00 110 ALA A C 1
ATOM 864 O O . ALA A 1 110 ? 8.448 -3.800 13.806 1.00 74.00 110 ALA A O 1
ATOM 865 N N . PRO A 1 111 ? 9.340 -5.876 13.812 1.00 66.25 111 PRO A N 1
ATOM 866 C CA . PRO A 1 111 ? 9.590 -5.863 12.385 1.00 66.25 111 PRO A CA 1
ATOM 867 C C . PRO A 1 111 ? 8.261 -5.662 11.644 1.00 66.25 111 PRO A C 1
ATOM 869 O O . PRO A 1 111 ? 7.235 -6.230 12.042 1.00 66.25 111 PRO A O 1
ATOM 872 N N . PRO A 1 112 ? 8.242 -4.848 10.574 1.00 64.69 112 PRO A N 1
ATOM 873 C CA . PRO A 1 112 ? 7.056 -4.737 9.745 1.00 64.69 112 PRO A CA 1
ATOM 874 C C . PRO A 1 112 ? 6.717 -6.114 9.170 1.00 64.69 112 PRO A C 1
ATOM 876 O O . PRO A 1 112 ? 7.605 -6.940 8.937 1.00 64.69 112 PRO A O 1
ATOM 879 N N . LEU A 1 113 ? 5.431 -6.346 8.894 1.00 66.25 113 LEU A N 1
ATOM 880 C CA . LEU A 1 113 ? 5.028 -7.515 8.117 1.00 66.25 113 LEU A CA 1
ATOM 881 C C . LEU A 1 113 ? 5.857 -7.570 6.823 1.00 66.25 113 LEU A C 1
ATOM 883 O O . LEU A 1 113 ? 6.036 -6.516 6.193 1.00 66.25 113 LEU A O 1
ATOM 887 N N . PRO A 1 114 ? 6.354 -8.760 6.427 1.00 60.25 114 PRO A N 1
ATOM 888 C CA . PRO A 1 114 ? 7.172 -8.915 5.233 1.00 60.25 114 PRO A CA 1
ATOM 889 C C . PRO A 1 114 ? 6.531 -8.237 4.018 1.00 60.25 114 PRO A C 1
ATOM 891 O O . PRO A 1 114 ? 5.325 -8.357 3.797 1.00 60.25 114 PRO A O 1
ATOM 894 N N . ASP A 1 115 ? 7.353 -7.589 3.189 1.00 55.03 115 ASP A N 1
ATOM 895 C CA . ASP A 1 115 ? 6.940 -6.819 2.000 1.00 55.03 115 ASP A CA 1
ATOM 896 C C . ASP A 1 115 ? 6.126 -7.619 0.954 1.00 55.03 115 ASP A C 1
ATOM 898 O O . ASP A 1 115 ? 5.625 -7.049 -0.013 1.00 55.03 115 ASP A O 1
ATOM 902 N N . GLY A 1 116 ? 5.949 -8.932 1.142 1.00 51.88 116 GLY A N 1
ATOM 903 C CA . GLY A 1 116 ? 5.164 -9.803 0.266 1.00 51.88 116 GLY A CA 1
ATOM 904 C C . GLY A 1 116 ? 3.646 -9.589 0.319 1.00 51.88 116 GLY A C 1
ATOM 905 O O . GLY A 1 116 ? 2.956 -10.005 -0.611 1.00 51.88 116 GLY A O 1
ATOM 906 N N . PHE A 1 117 ? 3.108 -8.933 1.353 1.00 61.03 117 PHE A N 1
ATOM 907 C CA . PHE A 1 117 ? 1.670 -8.660 1.463 1.00 61.03 117 PHE A CA 1
ATOM 908 C C . PHE A 1 117 ? 1.345 -7.198 1.115 1.00 61.03 117 PHE A C 1
ATOM 910 O O . PHE A 1 117 ? 1.191 -6.338 1.979 1.00 61.03 117 PHE A O 1
ATOM 917 N N . GLU A 1 118 ? 1.211 -6.902 -0.183 1.00 70.12 118 GLU A N 1
ATOM 918 C CA . GLU A 1 118 ? 0.674 -5.612 -0.638 1.00 70.12 118 GLU A CA 1
ATOM 919 C C . GLU A 1 118 ? -0.836 -5.555 -0.357 1.00 70.12 118 GLU A C 1
ATOM 921 O O . GLU A 1 118 ? -1.637 -6.187 -1.066 1.00 70.12 118 GLU A O 1
ATOM 926 N N . HIS A 1 119 ? -1.242 -4.782 0.655 1.00 75.44 119 HIS A N 1
ATOM 927 C CA . HIS A 1 119 ? -2.656 -4.567 0.937 1.00 75.44 119 HIS A CA 1
ATOM 928 C C . HIS A 1 119 ? -3.278 -3.704 -0.181 1.00 75.44 119 HIS A C 1
ATOM 930 O O . HIS A 1 119 ? -2.693 -2.684 -0.553 1.00 75.44 119 HIS A O 1
ATOM 936 N N . PRO A 1 120 ? -4.466 -4.047 -0.727 1.00 76.56 120 PRO A N 1
ATOM 937 C CA . PRO A 1 120 ? -5.094 -3.283 -1.816 1.00 76.56 120 PRO A CA 1
ATOM 938 C C . PRO A 1 120 ? -5.321 -1.795 -1.505 1.00 76.56 120 PRO A C 1
ATOM 940 O O . PRO A 1 120 ? -5.430 -0.978 -2.422 1.00 76.56 120 PRO A O 1
ATOM 943 N N . ALA A 1 121 ? -5.406 -1.463 -0.217 1.00 75.19 121 ALA A N 1
ATOM 944 C CA . ALA A 1 121 ? -5.597 -0.107 0.276 1.00 75.19 121 ALA A CA 1
ATOM 945 C C . ALA A 1 121 ? -4.301 0.739 0.230 1.00 75.19 121 ALA A C 1
ATOM 947 O O . ALA A 1 121 ? -4.364 1.965 0.131 1.00 75.19 121 ALA A O 1
ATOM 948 N N . ASP A 1 122 ? -3.118 0.122 0.207 1.00 77.25 122 ASP A N 1
ATOM 949 C CA . ASP A 1 122 ? -1.853 0.854 0.298 1.00 77.25 122 ASP A CA 1
ATOM 950 C C . ASP A 1 122 ? -1.597 1.736 -0.937 1.00 77.25 122 ASP A C 1
ATOM 952 O O . ASP A 1 122 ? -1.726 1.324 -2.094 1.00 77.25 122 ASP A O 1
ATOM 956 N N . SER A 1 123 ? -1.195 2.993 -0.715 1.00 73.25 123 SER A N 1
ATOM 957 C CA . SER A 1 123 ? -0.762 3.901 -1.793 1.00 73.25 123 SER A CA 1
ATOM 958 C C . SER A 1 123 ? 0.677 3.690 -2.236 1.00 73.25 123 SER A C 1
ATOM 960 O O . SER A 1 123 ? 1.005 4.033 -3.374 1.00 73.25 123 SER A O 1
ATOM 962 N N . ALA A 1 124 ? 1.529 3.120 -1.381 1.00 76.25 124 ALA A N 1
ATOM 963 C CA . ALA A 1 124 ? 2.950 2.958 -1.669 1.00 76.25 124 ALA A CA 1
ATOM 964 C C . ALA A 1 124 ? 3.224 2.140 -2.952 1.00 76.25 124 ALA A C 1
ATOM 966 O O . ALA A 1 124 ? 3.983 2.634 -3.792 1.00 76.25 124 ALA A O 1
ATOM 967 N N . PRO A 1 125 ? 2.581 0.978 -3.202 1.00 77.12 125 PRO A N 1
ATOM 968 C CA . PRO A 1 125 ? 2.791 0.228 -4.444 1.00 77.12 125 PRO A CA 1
ATOM 969 C C . PRO A 1 125 ? 2.385 1.011 -5.697 1.00 77.12 125 PRO A C 1
ATOM 971 O O . PRO A 1 125 ? 3.117 1.041 -6.688 1.00 77.12 125 PRO A O 1
ATOM 974 N N . LEU A 1 126 ? 1.240 1.700 -5.654 1.00 80.00 126 LEU A N 1
ATOM 975 C CA . LEU A 1 126 ? 0.751 2.489 -6.786 1.00 80.00 126 LEU A CA 1
ATOM 976 C C . LEU A 1 126 ? 1.680 3.675 -7.088 1.00 80.00 126 LEU A C 1
ATOM 978 O O . LEU A 1 126 ? 1.964 3.944 -8.255 1.00 80.00 126 LEU A O 1
ATOM 982 N N . ALA A 1 127 ? 2.195 4.344 -6.053 1.00 79.31 127 ALA A N 1
ATOM 983 C CA . ALA A 1 127 ? 3.175 5.416 -6.198 1.00 79.31 127 ALA A CA 1
ATOM 984 C C . ALA A 1 127 ? 4.511 4.910 -6.759 1.00 79.31 127 ALA A C 1
ATOM 986 O O . ALA A 1 127 ? 5.031 5.514 -7.694 1.00 79.31 127 ALA A O 1
ATOM 987 N N . ARG A 1 128 ? 5.037 3.777 -6.267 1.00 79.94 128 ARG A N 1
ATOM 988 C CA . ARG A 1 128 ? 6.260 3.153 -6.809 1.00 79.94 128 ARG A CA 1
ATOM 989 C C . ARG A 1 128 ? 6.111 2.835 -8.300 1.00 79.94 128 ARG A C 1
ATOM 991 O O . ARG A 1 128 ? 6.999 3.160 -9.088 1.00 79.94 128 ARG A O 1
ATOM 998 N N . ARG A 1 129 ? 4.965 2.275 -8.711 1.00 82.56 129 ARG A N 1
ATOM 999 C CA . ARG A 1 129 ? 4.665 1.989 -10.127 1.00 82.56 129 ARG A CA 1
ATOM 1000 C C . ARG A 1 129 ? 4.538 3.271 -10.964 1.00 82.56 129 ARG A C 1
ATOM 1002 O O . ARG A 1 129 ? 5.042 3.304 -12.084 1.00 82.56 129 ARG A O 1
ATOM 1009 N N . ALA A 1 130 ? 3.933 4.333 -10.424 1.00 78.81 130 ALA A N 1
ATOM 1010 C CA . ALA A 1 130 ? 3.842 5.636 -11.092 1.00 78.81 130 ALA A CA 1
ATOM 1011 C C . ALA A 1 130 ? 5.219 6.298 -11.282 1.00 78.81 130 ALA A C 1
ATOM 1013 O O . ALA A 1 130 ? 5.523 6.774 -12.374 1.00 78.81 130 ALA A O 1
ATOM 1014 N N . ILE A 1 131 ? 6.075 6.269 -10.253 1.00 75.38 131 ILE A N 1
ATOM 1015 C CA . ILE A 1 131 ? 7.455 6.774 -10.319 1.00 75.38 131 ILE A CA 1
ATOM 1016 C C . ILE A 1 131 ? 8.235 6.023 -11.399 1.00 75.38 131 ILE A C 1
ATOM 1018 O O . ILE A 1 131 ? 8.819 6.658 -12.273 1.00 75.38 131 ILE A O 1
ATOM 1022 N N . GLY A 1 132 ? 8.181 4.686 -11.395 1.00 74.81 132 GLY A N 1
ATOM 1023 C CA . GLY A 1 132 ? 8.860 3.871 -12.404 1.00 74.81 132 GLY A CA 1
ATOM 1024 C C . GLY A 1 132 ? 8.407 4.186 -13.833 1.00 74.81 132 GLY A C 1
ATOM 1025 O O . GLY A 1 132 ? 9.227 4.231 -14.744 1.00 74.81 132 GLY A O 1
ATOM 1026 N N . LEU A 1 133 ? 7.115 4.456 -14.033 1.00 76.25 133 LEU A N 1
ATOM 1027 C CA . LEU A 1 133 ? 6.569 4.875 -15.325 1.00 76.25 133 LEU A CA 1
ATOM 1028 C C . LEU A 1 133 ? 7.062 6.277 -15.728 1.00 76.25 133 LEU A C 1
ATOM 1030 O O . LEU A 1 133 ? 7.409 6.492 -16.890 1.00 76.25 133 LEU A O 1
ATOM 1034 N N . GLY A 1 134 ? 7.162 7.206 -14.772 1.00 70.06 134 GLY A N 1
ATOM 1035 C CA . GLY A 1 134 ? 7.774 8.522 -14.974 1.00 70.06 134 GLY A CA 1
ATOM 1036 C C . GLY A 1 134 ? 9.239 8.426 -15.409 1.00 70.06 134 GLY A C 1
ATOM 1037 O O . GLY A 1 134 ? 9.638 9.094 -16.363 1.00 70.06 134 GLY A O 1
ATOM 1038 N N . THR A 1 135 ? 10.019 7.539 -14.785 1.00 72.69 135 THR A N 1
ATOM 1039 C CA . THR A 1 135 ? 11.410 7.268 -15.174 1.00 72.69 135 THR A CA 1
ATOM 1040 C C . THR A 1 135 ? 11.507 6.768 -16.618 1.00 72.69 135 THR A C 1
ATOM 1042 O O . THR A 1 135 ? 12.311 7.301 -17.385 1.00 72.69 135 THR A O 1
ATOM 1045 N N . SER A 1 136 ? 10.660 5.819 -17.035 1.00 70.81 136 SER A N 1
ATOM 1046 C CA . SER A 1 136 ? 10.659 5.331 -18.426 1.00 70.81 136 SER A CA 1
ATOM 1047 C C . SER A 1 136 ? 10.230 6.410 -19.427 1.00 70.81 136 SER A C 1
ATOM 1049 O O . SER A 1 136 ? 10.809 6.502 -20.509 1.00 70.81 136 SER A O 1
ATOM 1051 N N . ALA A 1 137 ? 9.282 7.285 -19.069 1.00 69.94 137 ALA A N 1
ATOM 1052 C CA . ALA A 1 137 ? 8.882 8.411 -19.917 1.00 69.94 137 ALA A CA 1
ATOM 1053 C C . ALA A 1 137 ? 10.021 9.428 -20.119 1.00 69.94 137 ALA A C 1
ATOM 1055 O O . ALA A 1 137 ? 10.254 9.874 -21.245 1.00 69.94 137 ALA A O 1
ATOM 1056 N N . VAL A 1 138 ? 10.768 9.753 -19.057 1.00 68.19 138 VAL A N 1
ATOM 1057 C CA . VAL A 1 138 ? 11.975 10.594 -19.145 1.00 68.19 138 VAL A CA 1
ATOM 1058 C C . VAL A 1 138 ? 13.034 9.923 -20.021 1.00 68.19 138 VAL A C 1
ATOM 1060 O O . VAL A 1 138 ? 13.584 10.570 -20.912 1.00 68.19 138 VAL A O 1
ATOM 1063 N N . GLY A 1 139 ? 13.275 8.622 -19.831 1.00 65.50 139 GLY A N 1
ATOM 1064 C CA . GLY A 1 139 ? 14.217 7.846 -20.642 1.00 65.50 139 GLY A CA 1
ATOM 1065 C C . GLY A 1 139 ? 13.872 7.853 -22.135 1.00 65.50 139 GLY A C 1
ATOM 1066 O O . GLY A 1 139 ? 14.742 8.104 -22.969 1.00 65.50 139 GLY A O 1
ATOM 1067 N N . LEU A 1 140 ? 12.592 7.671 -22.483 1.00 66.81 140 LEU A N 1
ATOM 1068 C CA . LEU A 1 140 ? 12.108 7.792 -23.863 1.00 66.81 140 LEU A CA 1
ATOM 1069 C C . LEU A 1 140 ? 12.316 9.207 -24.419 1.00 66.81 140 LEU A C 1
ATOM 1071 O O . LEU A 1 140 ? 12.782 9.355 -25.549 1.00 66.81 140 LEU A O 1
ATOM 1075 N N . GLY A 1 141 ? 12.010 10.244 -23.635 1.00 63.28 141 GLY A N 1
ATOM 1076 C CA . GLY A 1 141 ? 12.217 11.639 -24.028 1.00 63.28 141 GLY A CA 1
ATOM 1077 C C . GLY A 1 141 ? 13.682 11.950 -24.341 1.00 63.28 141 GLY A C 1
ATOM 1078 O O . GLY A 1 141 ? 13.973 12.549 -25.376 1.00 63.28 141 GLY A O 1
ATOM 1079 N N . LEU A 1 142 ? 14.608 11.478 -23.502 1.00 62.22 142 LEU A N 1
ATOM 1080 C CA . LEU A 1 142 ? 16.049 11.618 -23.728 1.00 62.22 142 LEU A CA 1
ATOM 1081 C C . LEU A 1 142 ? 16.514 10.848 -24.973 1.00 62.22 142 LEU A C 1
ATOM 1083 O O . LEU A 1 142 ? 17.278 11.391 -25.770 1.00 62.22 142 LEU A O 1
ATOM 1087 N N . ALA A 1 143 ? 16.015 9.628 -25.192 1.00 63.00 143 ALA A N 1
ATOM 1088 C CA . ALA A 1 143 ? 16.368 8.815 -26.357 1.00 63.00 143 ALA A CA 1
ATOM 1089 C C . ALA A 1 143 ? 15.898 9.450 -27.683 1.00 63.00 143 ALA A C 1
ATOM 1091 O O . ALA A 1 143 ? 16.674 9.574 -28.634 1.00 63.00 143 ALA A O 1
ATOM 1092 N N . PHE A 1 144 ? 14.640 9.903 -27.752 1.00 64.31 144 PHE A N 1
ATOM 1093 C CA . PHE A 1 144 ? 14.107 10.584 -28.937 1.00 64.31 144 PHE A CA 1
ATOM 1094 C C . PHE A 1 144 ? 14.718 11.976 -29.132 1.00 64.31 144 PHE A C 1
ATOM 1096 O O . PHE A 1 144 ? 15.052 12.338 -30.261 1.00 64.31 144 PHE A O 1
ATOM 1103 N N . GLY A 1 145 ? 14.915 12.734 -28.049 1.00 57.22 145 GLY A N 1
ATOM 1104 C CA . GLY A 1 145 ? 15.562 14.045 -28.074 1.00 57.22 145 GLY A CA 1
ATOM 1105 C C . GLY A 1 145 ? 17.003 13.967 -28.577 1.00 57.22 145 GLY A C 1
ATOM 1106 O O . GLY A 1 145 ? 17.375 14.709 -29.483 1.00 57.22 145 GLY A O 1
ATOM 1107 N N . GLY A 1 146 ? 17.788 13.004 -28.085 1.00 59.59 146 GLY A N 1
ATOM 1108 C CA . GLY A 1 146 ? 19.154 12.767 -28.552 1.00 59.59 146 GLY A CA 1
ATOM 1109 C C . GLY A 1 146 ? 19.223 12.369 -30.028 1.00 59.59 146 GLY A C 1
ATOM 1110 O O . GLY A 1 146 ? 20.109 12.826 -30.753 1.00 59.59 146 GLY A O 1
ATOM 1111 N N . ARG A 1 147 ? 18.245 11.592 -30.511 1.00 61.50 147 ARG A N 1
ATOM 1112 C CA . ARG A 1 147 ? 18.131 11.238 -31.933 1.00 61.50 147 ARG A CA 1
ATOM 1113 C C . ARG A 1 147 ? 17.749 12.437 -32.806 1.00 61.50 147 ARG A C 1
ATOM 1115 O O . ARG A 1 147 ? 18.310 12.592 -33.889 1.00 61.50 147 ARG A O 1
ATOM 1122 N N . LEU A 1 148 ? 16.846 13.303 -32.339 1.00 62.16 148 LEU A N 1
ATOM 1123 C CA . LEU A 1 148 ? 16.471 14.539 -33.037 1.00 62.16 148 LEU A CA 1
ATOM 1124 C C . LEU A 1 148 ? 17.643 15.532 -33.100 1.00 62.16 148 LEU A C 1
ATOM 1126 O O . LEU A 1 148 ? 17.853 16.175 -34.126 1.00 62.16 148 LEU A O 1
ATOM 1130 N N . MET A 1 149 ? 18.450 15.585 -32.037 1.00 64.88 149 MET A N 1
ATOM 1131 C CA . MET A 1 149 ? 19.686 16.372 -31.952 1.00 64.88 149 MET A CA 1
ATOM 1132 C C . MET A 1 149 ? 20.890 15.728 -32.667 1.00 64.88 149 MET A C 1
ATOM 1134 O O . MET A 1 149 ? 21.980 16.292 -32.632 1.00 64.88 149 MET A O 1
ATOM 1138 N N . ARG A 1 150 ? 20.713 14.578 -33.342 1.00 60.41 150 ARG A N 1
ATOM 1139 C CA . ARG A 1 150 ? 21.761 13.841 -34.080 1.00 60.41 150 ARG A CA 1
ATOM 1140 C C . ARG A 1 150 ? 22.996 13.480 -33.239 1.00 60.41 150 ARG A C 1
ATOM 1142 O O . ARG A 1 150 ? 24.110 13.458 -33.757 1.00 60.41 150 ARG A O 1
ATOM 1149 N N . LEU A 1 151 ? 22.808 13.171 -31.957 1.00 61.28 151 LEU A N 1
ATOM 1150 C CA . LEU A 1 151 ? 23.891 12.658 -31.116 1.00 61.28 151 LEU A CA 1
ATOM 1151 C C . LEU A 1 151 ? 24.331 11.268 -31.608 1.00 61.28 151 LEU A C 1
ATOM 1153 O O . LEU A 1 151 ? 23.494 10.437 -31.977 1.00 61.28 151 LEU A O 1
ATOM 1157 N N . THR A 1 152 ? 25.640 11.010 -31.606 1.00 54.66 152 THR A N 1
ATOM 1158 C CA . THR A 1 152 ? 26.213 9.715 -31.999 1.00 54.66 152 THR A CA 1
ATOM 1159 C C . THR A 1 152 ? 25.714 8.611 -31.054 1.00 54.66 152 THR A C 1
ATOM 1161 O O . THR A 1 152 ? 25.917 8.734 -29.844 1.00 54.66 152 THR A O 1
ATOM 1164 N N . PRO A 1 153 ? 25.056 7.546 -31.554 1.00 61.06 153 PRO A N 1
ATOM 1165 C CA . PRO A 1 153 ? 24.591 6.450 -30.711 1.00 61.06 153 PRO A CA 1
ATOM 1166 C C . PRO A 1 153 ? 25.763 5.671 -30.107 1.00 61.06 153 PRO A C 1
ATOM 1168 O O . PRO A 1 153 ? 26.802 5.492 -30.745 1.00 61.06 153 PRO A O 1
ATOM 1171 N N . LEU A 1 154 ? 25.573 5.155 -28.894 1.00 60.38 154 LEU A N 1
ATOM 1172 C CA . LEU A 1 154 ? 26.482 4.173 -28.306 1.00 60.38 154 LEU A CA 1
ATOM 1173 C C . LEU A 1 154 ? 26.409 2.853 -29.105 1.00 60.38 154 LEU A C 1
ATOM 1175 O O . LEU A 1 154 ? 25.319 2.461 -29.532 1.00 60.38 154 LEU A O 1
ATOM 1179 N N . PRO A 1 155 ? 27.532 2.137 -29.305 1.00 65.56 155 PRO A N 1
ATOM 1180 C CA . PRO A 1 155 ? 27.514 0.817 -29.927 1.00 65.56 155 PRO A CA 1
ATOM 1181 C C . PRO A 1 155 ? 26.602 -0.144 -29.154 1.00 65.56 155 PRO A C 1
ATOM 1183 O O . PRO A 1 155 ? 26.674 -0.208 -27.928 1.00 65.56 155 PRO A O 1
ATOM 1186 N N . ILE A 1 156 ? 25.794 -0.938 -29.865 1.00 62.41 156 ILE A N 1
ATOM 1187 C CA . ILE A 1 156 ? 24.827 -1.886 -29.274 1.00 62.41 156 ILE A CA 1
ATOM 1188 C C . ILE A 1 156 ? 25.470 -2.892 -28.306 1.00 62.41 156 ILE A C 1
ATOM 1190 O O . ILE A 1 156 ? 24.818 -3.369 -27.386 1.00 62.41 156 ILE A O 1
ATOM 1194 N N . ALA A 1 157 ? 26.768 -3.161 -28.460 1.00 61.75 157 ALA A N 1
ATOM 1195 C CA . ALA A 1 157 ? 27.528 -4.008 -27.551 1.00 61.75 157 ALA A CA 1
ATOM 1196 C C . ALA A 1 157 ? 27.517 -3.492 -26.100 1.00 61.75 157 ALA A C 1
ATOM 1198 O O . ALA A 1 157 ? 27.567 -4.290 -25.175 1.00 61.75 157 ALA A O 1
ATOM 1199 N N . VAL A 1 158 ? 27.422 -2.177 -25.881 1.00 59.91 158 VAL A N 1
ATOM 1200 C CA . VAL A 1 158 ? 27.492 -1.570 -24.543 1.00 59.91 158 VAL A CA 1
ATOM 1201 C C . VAL A 1 158 ? 26.279 -1.926 -23.664 1.00 59.91 158 VAL A C 1
ATOM 1203 O O . VAL A 1 158 ? 26.500 -2.484 -22.588 1.00 59.91 158 VAL A O 1
ATOM 1206 N N . PRO A 1 159 ? 25.015 -1.681 -24.070 1.00 61.31 159 PRO A N 1
ATOM 1207 C CA . PRO A 1 159 ? 23.856 -2.115 -23.285 1.00 61.31 159 PRO A CA 1
ATOM 1208 C C . PRO A 1 159 ? 23.743 -3.639 -23.188 1.00 61.31 159 PRO A C 1
ATOM 1210 O O . PRO A 1 159 ? 23.369 -4.145 -22.135 1.00 61.31 159 PRO A O 1
ATOM 1213 N N . THR A 1 160 ? 24.110 -4.386 -24.236 1.00 68.50 160 THR A N 1
ATOM 1214 C CA . THR A 1 160 ? 24.087 -5.855 -24.193 1.00 68.50 160 THR A CA 1
ATOM 1215 C C . THR A 1 160 ? 25.062 -6.404 -23.153 1.00 68.50 160 THR A C 1
ATOM 1217 O O . THR A 1 160 ? 24.687 -7.258 -22.354 1.00 68.50 160 THR A O 1
ATOM 1220 N N . LEU A 1 161 ? 26.303 -5.910 -23.123 1.00 69.81 161 LEU A N 1
ATOM 1221 C CA . LEU A 1 161 ? 27.298 -6.345 -22.140 1.00 69.81 161 LEU A CA 1
ATOM 1222 C C . LEU A 1 161 ? 26.890 -5.958 -20.716 1.00 69.81 161 LEU A C 1
ATOM 1224 O O . LEU A 1 161 ? 27.137 -6.721 -19.785 1.00 69.81 161 LEU A O 1
ATOM 1228 N N . LEU A 1 162 ? 26.236 -4.807 -20.544 1.00 69.44 162 LEU A N 1
ATOM 1229 C CA . LEU A 1 162 ? 25.729 -4.383 -19.242 1.00 69.44 162 LEU A CA 1
ATOM 1230 C C . LEU A 1 162 ? 24.550 -5.247 -18.768 1.00 69.44 162 LEU A C 1
ATOM 1232 O O . LEU A 1 162 ? 24.535 -5.668 -17.615 1.00 69.44 162 LEU A O 1
ATOM 1236 N N . ALA A 1 163 ? 23.605 -5.567 -19.657 1.00 70.56 163 ALA A N 1
ATOM 1237 C CA . ALA A 1 163 ? 22.496 -6.475 -19.368 1.00 70.56 163 ALA A CA 1
ATOM 1238 C C . ALA A 1 163 ? 22.989 -7.896 -19.055 1.00 70.56 163 ALA A C 1
ATOM 1240 O O . ALA A 1 163 ? 22.490 -8.535 -18.129 1.00 70.56 163 ALA A O 1
ATOM 1241 N N . LEU A 1 164 ? 24.012 -8.375 -19.771 1.00 74.44 164 LEU A N 1
ATOM 1242 C CA . LEU A 1 164 ? 24.668 -9.654 -19.496 1.00 74.44 164 LEU A CA 1
ATOM 1243 C C . LEU A 1 164 ? 25.389 -9.646 -18.138 1.00 74.44 164 LEU A C 1
ATOM 1245 O O . LEU A 1 164 ? 25.350 -10.634 -17.407 1.00 74.44 164 LEU A O 1
A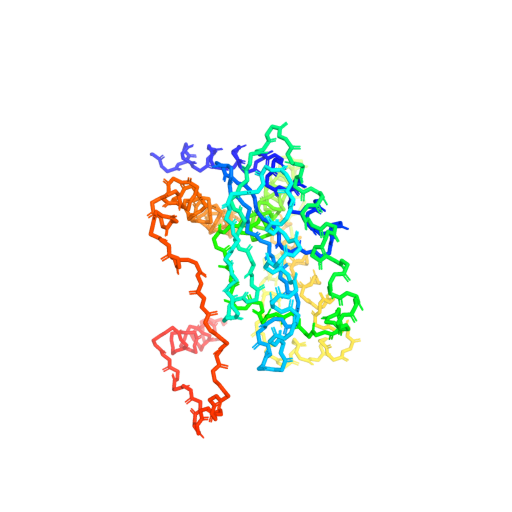TOM 1249 N N . ALA A 1 165 ? 26.024 -8.531 -17.772 1.00 69.81 165 ALA A N 1
ATOM 1250 C CA . ALA A 1 165 ? 26.667 -8.370 -16.472 1.00 69.81 165 ALA A CA 1
ATOM 1251 C C . ALA A 1 165 ? 25.652 -8.369 -15.312 1.00 69.81 165 ALA A C 1
ATOM 1253 O O . ALA A 1 165 ? 25.917 -9.014 -14.297 1.00 69.81 165 ALA A O 1
ATOM 1254 N N . ASP A 1 166 ? 24.495 -7.714 -15.476 1.00 76.62 166 ASP A N 1
ATOM 1255 C CA . ASP A 1 166 ? 23.395 -7.704 -14.493 1.00 76.62 166 ASP A CA 1
ATOM 1256 C C . ASP A 1 166 ? 22.755 -9.093 -14.309 1.00 76.62 166 ASP A C 1
ATOM 1258 O O . ASP A 1 166 ? 22.485 -9.539 -13.191 1.00 76.62 166 ASP A O 1
ATOM 1262 N N . SER A 1 167 ? 22.576 -9.824 -15.412 1.00 72.75 167 SER A N 1
ATOM 1263 C CA . SER A 1 167 ? 21.991 -11.173 -15.417 1.00 72.75 167 SER A CA 1
ATOM 1264 C C . SER A 1 167 ? 22.983 -12.291 -15.073 1.00 72.75 167 SER A C 1
ATOM 1266 O O . SER A 1 167 ? 22.569 -13.433 -14.888 1.00 72.75 167 SER A O 1
ATOM 1268 N N . THR A 1 168 ? 24.279 -11.987 -14.914 1.00 73.44 168 THR A N 1
ATOM 1269 C CA . THR A 1 168 ? 25.297 -12.959 -14.485 1.00 73.44 168 THR A CA 1
ATOM 1270 C C . THR A 1 168 ? 25.451 -12.962 -12.955 1.00 73.44 168 THR A C 1
ATOM 1272 O O . THR A 1 168 ? 26.055 -12.040 -12.391 1.00 73.44 168 THR A O 1
ATOM 1275 N N . PRO A 1 169 ? 25.051 -14.042 -12.250 1.00 71.62 169 PRO A N 1
ATOM 1276 C CA . PRO A 1 169 ? 24.996 -14.067 -10.782 1.00 71.62 169 PRO A CA 1
ATOM 1277 C C . PRO A 1 169 ? 26.342 -13.810 -10.091 1.00 71.62 169 PRO A C 1
ATOM 1279 O O . PRO A 1 169 ? 26.405 -13.223 -9.013 1.00 71.62 169 PRO A O 1
ATOM 1282 N N . ARG A 1 170 ? 27.453 -14.228 -10.713 1.00 71.25 170 ARG A N 1
ATOM 1283 C CA . ARG A 1 170 ? 28.807 -14.060 -10.153 1.00 71.25 170 ARG A CA 1
ATOM 1284 C C . ARG A 1 170 ? 29.286 -12.609 -10.150 1.00 71.25 170 ARG A C 1
ATOM 1286 O O . ARG A 1 170 ? 30.035 -12.230 -9.251 1.00 71.25 170 ARG A O 1
ATOM 1293 N N . ILE A 1 171 ? 28.890 -11.827 -11.153 1.00 70.62 171 ILE A N 1
ATOM 1294 C CA . ILE A 1 171 ? 29.275 -10.417 -11.291 1.00 70.62 171 ILE A CA 1
ATOM 1295 C C . ILE A 1 171 ? 28.416 -9.586 -10.345 1.00 70.62 171 ILE A C 1
ATOM 1297 O O . ILE A 1 171 ? 28.958 -8.857 -9.510 1.00 70.62 171 ILE A O 1
ATOM 1301 N N . ARG A 1 172 ? 27.098 -9.804 -10.390 1.00 72.88 172 ARG A N 1
ATOM 1302 C CA . ARG A 1 172 ? 26.136 -9.184 -9.480 1.00 72.88 172 ARG A CA 1
ATOM 1303 C C . ARG A 1 172 ? 26.493 -9.433 -8.016 1.00 72.88 172 ARG A C 1
ATOM 1305 O O . ARG A 1 172 ? 26.759 -8.483 -7.290 1.00 72.88 172 ARG A O 1
ATOM 1312 N N . GLY A 1 173 ? 26.690 -10.690 -7.616 1.00 70.44 173 GLY A N 1
ATOM 1313 C CA . GLY A 1 173 ? 27.061 -11.030 -6.240 1.00 70.44 173 GLY A CA 1
ATOM 1314 C C . GLY A 1 173 ? 28.443 -10.519 -5.802 1.00 70.44 173 GLY A C 1
ATOM 1315 O O . GLY A 1 173 ? 28.747 -10.491 -4.611 1.00 70.44 173 GLY A O 1
ATOM 1316 N N . ARG A 1 174 ? 29.336 -10.124 -6.722 1.00 76.50 174 ARG A N 1
ATOM 1317 C CA . ARG A 1 174 ? 30.606 -9.459 -6.369 1.00 76.50 174 ARG A CA 1
ATOM 1318 C C . ARG A 1 174 ? 30.408 -7.959 -6.140 1.00 76.50 174 ARG A C 1
ATOM 1320 O O . ARG A 1 174 ? 31.013 -7.427 -5.215 1.00 76.50 174 ARG A O 1
ATOM 1327 N N . LEU A 1 175 ? 29.553 -7.317 -6.933 1.00 71.44 175 LEU A N 1
ATOM 1328 C CA . LEU A 1 175 ? 29.189 -5.907 -6.780 1.00 71.44 175 LEU A CA 1
ATOM 1329 C C . LEU A 1 175 ? 28.312 -5.680 -5.547 1.00 71.44 175 LEU A C 1
ATOM 1331 O O . LEU A 1 175 ? 28.623 -4.801 -4.753 1.00 71.44 175 LEU A O 1
ATOM 1335 N N . GLU A 1 176 ? 27.325 -6.541 -5.297 1.00 73.38 176 GLU A N 1
ATOM 1336 C CA . GLU A 1 176 ? 26.477 -6.473 -4.099 1.00 73.38 176 GLU A CA 1
ATOM 1337 C C . GLU A 1 176 ? 27.295 -6.608 -2.807 1.00 73.38 176 GLU A C 1
ATOM 1339 O O . GLU A 1 176 ? 27.021 -5.920 -1.828 1.00 73.38 176 GLU A O 1
ATOM 1344 N N . ARG A 1 177 ? 28.362 -7.423 -2.813 1.00 78.38 177 ARG A N 1
ATOM 1345 C CA . ARG A 1 177 ? 29.293 -7.549 -1.676 1.00 78.38 177 ARG A CA 1
ATOM 1346 C C . ARG A 1 177 ? 30.181 -6.324 -1.455 1.00 78.38 177 ARG A C 1
ATOM 1348 O O . ARG A 1 177 ? 30.655 -6.134 -0.342 1.00 78.38 177 ARG A O 1
ATOM 1355 N N . GLN A 1 178 ? 30.451 -5.534 -2.493 1.00 78.62 178 GLN A N 1
ATOM 1356 C CA . GLN A 1 178 ? 31.320 -4.353 -2.407 1.00 78.62 178 GLN A CA 1
ATOM 1357 C C . GLN A 1 178 ? 30.537 -3.052 -2.200 1.00 78.62 178 GLN A C 1
ATOM 1359 O O . GLN A 1 178 ? 31.026 -2.149 -1.531 1.00 78.62 178 GLN A O 1
ATOM 1364 N N . LEU A 1 179 ? 29.341 -2.952 -2.781 1.00 73.00 179 LEU A N 1
ATOM 1365 C CA . LEU A 1 179 ? 28.551 -1.722 -2.876 1.00 73.00 179 LEU A CA 1
ATOM 1366 C C . LEU A 1 179 ? 27.213 -1.811 -2.123 1.00 73.00 179 LEU A C 1
ATOM 1368 O O . LEU A 1 179 ? 26.552 -0.791 -1.927 1.00 73.00 179 LEU A O 1
ATOM 1372 N N . GLY A 1 180 ? 26.808 -3.011 -1.697 1.00 71.00 180 GLY A N 1
ATOM 1373 C CA . GLY A 1 180 ? 25.485 -3.287 -1.142 1.00 71.00 180 GLY A CA 1
ATOM 1374 C C . GLY A 1 180 ? 24.433 -3.543 -2.226 1.00 71.00 180 GLY A C 1
ATOM 1375 O O . GLY A 1 180 ? 24.564 -3.094 -3.369 1.00 71.00 180 GLY A O 1
ATOM 1376 N N . VAL A 1 181 ? 23.371 -4.267 -1.858 1.00 70.69 181 VAL A N 1
ATOM 1377 C CA . VAL A 1 181 ? 22.283 -4.684 -2.767 1.00 70.69 181 VAL A CA 1
ATOM 1378 C C . VAL A 1 181 ? 21.582 -3.469 -3.380 1.00 70.69 181 VAL A C 1
ATOM 1380 O O . VAL A 1 181 ? 21.529 -3.331 -4.598 1.00 70.69 181 VAL A O 1
ATOM 1383 N N . THR A 1 182 ? 21.167 -2.514 -2.545 1.00 62.75 182 THR A N 1
ATOM 1384 C CA . THR A 1 182 ? 20.437 -1.311 -2.976 1.00 62.75 182 THR A CA 1
ATOM 1385 C C . THR A 1 182 ? 21.230 -0.448 -3.960 1.00 62.75 182 THR A C 1
ATOM 1387 O O . THR A 1 182 ? 20.689 0.024 -4.959 1.00 62.75 182 THR A O 1
ATOM 1390 N N . THR A 1 183 ? 22.526 -0.242 -3.711 1.00 61.25 183 THR A N 1
ATOM 1391 C CA . THR A 1 183 ? 23.397 0.544 -4.600 1.00 61.25 183 THR A CA 1
ATOM 1392 C C . THR A 1 183 ? 23.633 -0.176 -5.923 1.00 61.25 183 THR A C 1
ATOM 1394 O O . THR A 1 183 ? 23.679 0.467 -6.970 1.00 61.25 183 THR A O 1
ATOM 1397 N N . THR A 1 184 ? 23.765 -1.504 -5.884 1.00 69.25 184 THR A N 1
ATOM 1398 C CA . THR A 1 184 ? 23.987 -2.334 -7.074 1.00 69.25 184 THR A CA 1
ATOM 1399 C C . THR A 1 184 ? 22.756 -2.332 -7.980 1.00 69.25 184 THR A C 1
ATOM 1401 O O . THR A 1 184 ? 22.891 -2.113 -9.184 1.00 69.25 184 THR A O 1
ATOM 1404 N N . ASP A 1 185 ? 21.559 -2.444 -7.400 1.00 74.00 185 ASP A N 1
ATOM 1405 C CA . ASP A 1 185 ? 20.289 -2.332 -8.126 1.00 74.00 185 ASP A CA 1
ATOM 1406 C C . ASP A 1 185 ? 20.114 -0.955 -8.782 1.00 74.00 185 ASP A C 1
ATOM 1408 O O . ASP A 1 185 ? 19.691 -0.855 -9.936 1.00 74.00 185 ASP A O 1
ATOM 1412 N N . LEU A 1 186 ? 20.488 0.122 -8.082 1.00 64.19 186 LEU A N 1
ATOM 1413 C CA . LEU A 1 186 ? 20.456 1.476 -8.642 1.00 64.19 186 LEU A CA 1
ATOM 1414 C C . LEU A 1 186 ? 21.466 1.653 -9.783 1.00 64.19 186 LEU A C 1
ATOM 1416 O O . LEU A 1 186 ? 21.136 2.267 -10.798 1.00 64.19 186 LEU A O 1
ATOM 1420 N N . LEU A 1 187 ? 22.677 1.107 -9.641 1.00 68.38 187 LEU A N 1
ATOM 1421 C CA . LEU A 1 187 ? 23.735 1.175 -10.652 1.00 68.38 187 LEU A CA 1
ATOM 1422 C C . LEU A 1 187 ? 23.330 0.473 -11.949 1.00 68.38 187 LEU A C 1
ATOM 1424 O O . LEU A 1 187 ? 23.434 1.070 -13.022 1.00 68.38 187 LEU A O 1
ATOM 1428 N N . PHE A 1 188 ? 22.838 -0.764 -11.858 1.00 74.00 188 PHE A N 1
ATOM 1429 C CA . PHE A 1 188 ? 22.383 -1.509 -13.031 1.00 74.00 188 PHE A CA 1
ATOM 1430 C C . PHE A 1 188 ? 21.098 -0.923 -13.618 1.00 74.00 188 PHE A C 1
ATOM 1432 O O . PHE A 1 188 ? 21.001 -0.781 -14.837 1.00 74.00 188 PHE A O 1
ATOM 1439 N N . GLY A 1 189 ? 20.153 -0.486 -12.780 1.00 66.06 189 GLY A N 1
ATOM 1440 C CA . GLY A 1 189 ? 18.916 0.147 -13.234 1.00 66.06 189 GLY A CA 1
ATOM 1441 C C . GLY A 1 189 ? 19.153 1.453 -14.000 1.00 66.06 189 GLY A C 1
ATOM 1442 O O . GLY A 1 189 ? 18.619 1.640 -15.095 1.00 66.06 189 GLY A O 1
ATOM 1443 N N . LEU A 1 190 ? 19.989 2.350 -13.464 1.00 64.62 190 LEU A N 1
ATOM 1444 C CA . LEU A 1 190 ? 20.310 3.633 -14.103 1.00 64.62 190 LEU A CA 1
ATOM 1445 C C . LEU A 1 190 ? 21.265 3.464 -15.288 1.00 64.62 190 LEU A C 1
ATOM 1447 O O . LEU A 1 190 ? 21.061 4.084 -16.332 1.00 64.62 190 LEU A O 1
ATOM 1451 N N . GLY A 1 191 ? 22.286 2.615 -15.151 1.00 59.41 191 GLY A N 1
ATOM 1452 C CA . GLY A 1 191 ? 23.249 2.330 -16.212 1.00 59.41 191 GLY A CA 1
ATOM 1453 C C . GLY A 1 191 ? 22.600 1.637 -17.408 1.00 59.41 191 GLY A C 1
ATOM 1454 O O . GLY A 1 191 ? 22.848 2.024 -18.551 1.00 59.41 191 GLY A O 1
ATOM 1455 N N . GLY A 1 192 ? 21.719 0.665 -17.156 1.00 61.72 192 GLY A N 1
ATOM 1456 C CA . GLY A 1 192 ? 20.914 -0.003 -18.175 1.00 61.72 192 GLY A CA 1
ATOM 1457 C C . GLY A 1 192 ? 20.026 0.994 -18.906 1.00 61.72 192 GLY A C 1
ATOM 1458 O O . GLY A 1 192 ? 20.112 1.112 -20.123 1.00 61.72 192 GLY A O 1
ATOM 1459 N N . ALA A 1 193 ? 19.258 1.805 -18.173 1.00 58.94 193 ALA A N 1
ATOM 1460 C CA . ALA A 1 193 ? 18.403 2.828 -18.773 1.00 58.94 193 ALA A CA 1
ATOM 1461 C C . ALA A 1 193 ? 19.192 3.855 -19.611 1.00 58.94 193 ALA A C 1
ATOM 1463 O O . ALA A 1 193 ? 18.776 4.190 -20.722 1.00 58.94 193 ALA A O 1
ATOM 1464 N N . ALA A 1 194 ? 20.345 4.322 -19.119 1.00 58.81 194 ALA A N 1
ATOM 1465 C CA . ALA A 1 194 ? 21.200 5.270 -19.829 1.00 58.81 194 ALA A CA 1
ATOM 1466 C C . ALA A 1 194 ? 21.797 4.653 -21.102 1.00 58.81 194 ALA A C 1
ATOM 1468 O O . ALA A 1 194 ? 21.666 5.220 -22.186 1.00 58.81 194 ALA A O 1
ATOM 1469 N N . THR A 1 195 ? 22.411 3.473 -21.008 1.00 61.03 195 THR A N 1
ATOM 1470 C CA . THR A 1 195 ? 23.035 2.802 -22.161 1.00 61.03 195 THR A CA 1
ATOM 1471 C C . THR A 1 195 ? 22.009 2.384 -23.213 1.00 61.03 195 THR A C 1
ATOM 1473 O O . THR A 1 195 ? 22.276 2.560 -24.400 1.00 61.03 195 THR A O 1
ATOM 1476 N N . GLN A 1 196 ? 20.811 1.941 -22.815 1.00 56.41 196 GLN A N 1
ATOM 1477 C CA . GLN A 1 196 ? 19.701 1.640 -23.729 1.00 56.41 196 GLN A CA 1
ATOM 1478 C C . GLN A 1 196 ? 19.194 2.904 -24.449 1.00 56.41 196 GLN A C 1
ATOM 1480 O O . GLN A 1 196 ? 18.914 2.869 -25.651 1.00 56.41 196 GLN A O 1
ATOM 1485 N N . ALA A 1 197 ? 19.105 4.031 -23.728 1.00 55.53 197 ALA A N 1
ATOM 1486 C CA . ALA A 1 197 ? 18.720 5.326 -24.288 1.00 55.53 197 ALA A CA 1
ATOM 1487 C C . ALA A 1 197 ? 19.766 5.853 -25.282 1.00 55.53 197 ALA A C 1
ATOM 1489 O O . ALA A 1 197 ? 19.410 6.296 -26.376 1.00 55.53 197 ALA A O 1
ATOM 1490 N N . PHE A 1 198 ? 21.055 5.738 -24.954 1.00 54.12 198 PHE A N 1
ATOM 1491 C CA . PHE A 1 198 ? 22.148 6.159 -25.831 1.00 54.12 198 PHE A CA 1
ATOM 1492 C C . PHE A 1 198 ? 22.405 5.205 -27.004 1.00 54.12 198 PHE A C 1
ATOM 1494 O O . PHE A 1 198 ? 22.844 5.658 -28.058 1.00 54.12 198 PHE A O 1
ATOM 1501 N N . ALA A 1 199 ? 22.107 3.911 -26.873 1.00 58.62 199 ALA A N 1
ATOM 1502 C CA . ALA A 1 199 ? 22.192 2.947 -27.973 1.00 58.62 199 ALA A CA 1
ATOM 1503 C C . ALA A 1 199 ? 21.042 3.082 -28.983 1.00 58.62 199 ALA A C 1
ATOM 1505 O O . ALA A 1 199 ? 21.015 2.367 -29.984 1.00 58.62 199 ALA A O 1
ATOM 1506 N N . GLN A 1 200 ? 20.092 3.995 -28.732 1.00 55.47 200 GLN A N 1
ATOM 1507 C CA . GLN A 1 200 ? 18.948 4.263 -29.601 1.00 55.47 200 GLN A CA 1
ATOM 1508 C C . GLN A 1 200 ? 18.210 2.968 -29.978 1.00 55.47 200 GLN A C 1
ATOM 1510 O O . GLN A 1 200 ? 17.898 2.740 -31.146 1.00 55.47 200 GLN A O 1
ATOM 1515 N N . GLN A 1 201 ? 17.947 2.116 -28.981 1.00 60.69 201 GLN A N 1
ATOM 1516 C CA . GLN A 1 201 ? 17.162 0.882 -29.088 1.00 60.69 201 GLN A CA 1
ATOM 1517 C C . GLN A 1 201 ? 15.713 1.162 -28.635 1.00 60.69 201 GLN A C 1
ATOM 1519 O O . GLN A 1 201 ? 15.326 0.806 -27.519 1.00 60.69 201 GLN A O 1
ATOM 1524 N N . PRO A 1 202 ? 14.878 1.825 -29.463 1.00 59.31 202 PRO A N 1
ATOM 1525 C CA . PRO A 1 202 ? 13.545 2.263 -29.056 1.00 59.31 202 PRO A CA 1
ATOM 1526 C C . PRO A 1 202 ? 12.630 1.089 -28.702 1.00 59.31 202 PRO A C 1
ATOM 1528 O O . PRO A 1 202 ? 11.747 1.250 -27.872 1.00 59.31 202 PRO A O 1
ATOM 1531 N N . ILE A 1 203 ? 12.844 -0.095 -29.285 1.00 66.81 203 ILE A N 1
ATOM 1532 C CA . ILE A 1 203 ? 11.973 -1.259 -29.073 1.00 66.81 203 ILE A CA 1
ATOM 1533 C C . ILE A 1 203 ? 12.044 -1.751 -27.622 1.00 66.81 203 ILE A C 1
ATOM 1535 O O . ILE A 1 203 ? 11.001 -1.992 -27.020 1.00 66.81 203 ILE A O 1
ATOM 1539 N N . GLY A 1 204 ? 13.243 -1.839 -27.035 1.00 66.50 204 GLY A N 1
ATOM 1540 C CA . GLY A 1 204 ? 13.414 -2.2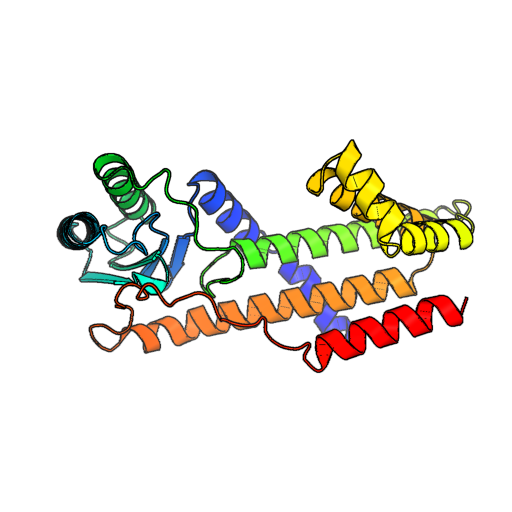82 -25.646 1.00 66.50 204 GLY A CA 1
ATOM 1541 C C . GLY A 1 204 ? 12.806 -1.304 -24.639 1.00 66.50 204 GLY A C 1
ATOM 1542 O O . GLY A 1 204 ? 12.098 -1.718 -23.726 1.00 66.50 204 GLY A O 1
ATOM 1543 N N . LEU A 1 205 ? 13.005 0.002 -24.851 1.00 66.69 205 LEU A N 1
ATOM 1544 C CA . LEU A 1 205 ? 12.403 1.045 -24.011 1.00 66.69 205 LEU A CA 1
ATOM 1545 C C . LEU A 1 205 ? 10.880 1.092 -24.154 1.00 66.69 205 LEU A C 1
ATOM 1547 O O . LEU A 1 205 ? 10.171 1.287 -23.169 1.00 66.69 205 LEU A O 1
ATOM 1551 N N . LEU A 1 206 ? 10.363 0.892 -25.369 1.00 69.94 206 LEU A N 1
ATOM 1552 C CA . LEU A 1 206 ? 8.926 0.781 -25.597 1.00 69.94 206 LEU A CA 1
ATOM 1553 C C . LEU A 1 206 ? 8.359 -0.429 -24.854 1.00 69.94 206 LEU A C 1
ATOM 1555 O O . LEU A 1 206 ? 7.360 -0.273 -24.160 1.00 69.94 206 LEU A O 1
ATOM 1559 N N . LEU A 1 207 ? 8.999 -1.599 -24.947 1.00 77.94 207 LEU A N 1
ATOM 1560 C CA . LEU A 1 207 ? 8.551 -2.818 -24.270 1.00 77.94 207 LEU A CA 1
ATOM 1561 C C . LEU A 1 207 ? 8.543 -2.664 -22.741 1.00 77.94 207 LEU A C 1
ATOM 1563 O O . LEU A 1 207 ? 7.529 -2.970 -22.115 1.00 77.94 207 LEU A O 1
ATOM 1567 N N . ASP A 1 208 ? 9.614 -2.122 -22.153 1.00 74.44 208 ASP A N 1
ATOM 1568 C CA . ASP A 1 208 ? 9.672 -1.802 -20.717 1.00 74.44 208 ASP A CA 1
ATOM 1569 C C . ASP A 1 208 ? 8.560 -0.817 -20.320 1.00 74.44 208 ASP A C 1
ATOM 1571 O O . ASP A 1 208 ? 7.840 -1.029 -19.342 1.00 74.44 208 ASP A O 1
ATOM 1575 N N . THR A 1 209 ? 8.334 0.222 -21.128 1.00 75.81 209 THR A N 1
ATOM 1576 C CA . THR A 1 209 ? 7.256 1.187 -20.874 1.00 75.81 209 THR A CA 1
ATOM 1577 C C . THR A 1 209 ? 5.882 0.517 -20.949 1.00 75.81 209 THR A C 1
ATOM 1579 O O . THR A 1 209 ? 5.030 0.780 -20.101 1.00 75.81 209 THR A O 1
ATOM 1582 N N . PHE A 1 210 ? 5.648 -0.375 -21.917 1.00 82.69 210 PHE A N 1
ATOM 1583 C CA . PHE A 1 210 ? 4.413 -1.159 -22.009 1.00 82.69 210 PHE A CA 1
ATOM 1584 C C . PHE A 1 210 ? 4.208 -2.033 -20.773 1.00 82.69 210 PHE A C 1
ATOM 1586 O O . PHE A 1 210 ? 3.119 -2.022 -20.199 1.00 82.69 210 PHE A O 1
ATOM 1593 N N . GLN A 1 211 ? 5.247 -2.738 -20.325 1.00 84.31 211 GLN A N 1
ATOM 1594 C CA . GLN A 1 211 ? 5.193 -3.549 -19.111 1.00 84.31 211 GLN A CA 1
ATOM 1595 C C . GLN A 1 211 ? 4.833 -2.695 -17.888 1.00 84.31 211 GLN A C 1
ATOM 1597 O O . GLN A 1 211 ? 3.913 -3.038 -17.144 1.00 84.31 211 GLN A O 1
ATOM 1602 N N . ARG A 1 212 ? 5.496 -1.548 -17.695 1.00 82.06 212 ARG A N 1
ATOM 1603 C CA . ARG A 1 212 ? 5.227 -0.645 -16.562 1.00 82.06 212 ARG A CA 1
ATOM 1604 C C . ARG A 1 212 ? 3.837 -0.025 -16.618 1.00 82.06 212 ARG A C 1
ATOM 1606 O O . ARG A 1 212 ? 3.187 0.090 -15.582 1.00 82.06 212 ARG A O 1
ATOM 1613 N N . VAL A 1 213 ? 3.351 0.328 -17.809 1.00 83.62 213 VAL A N 1
ATOM 1614 C CA . VAL A 1 213 ? 1.968 0.786 -18.007 1.00 83.62 213 VAL A CA 1
ATOM 1615 C C . VAL A 1 213 ? 0.972 -0.303 -17.618 1.00 83.62 213 VAL A C 1
ATOM 1617 O O . VAL A 1 213 ? 0.011 -0.001 -16.911 1.00 83.62 213 VAL A O 1
ATOM 1620 N N . SER A 1 214 ? 1.204 -1.555 -18.018 1.00 86.81 214 SER A N 1
ATOM 1621 C CA . SER A 1 214 ? 0.351 -2.682 -17.626 1.00 86.81 214 SER A CA 1
ATOM 1622 C C . SER A 1 214 ? 0.344 -2.889 -16.111 1.00 86.81 214 SER A C 1
ATOM 1624 O O . SER A 1 214 ? -0.730 -2.950 -15.516 1.00 86.81 214 SER A O 1
ATOM 1626 N N . LEU A 1 215 ? 1.513 -2.894 -15.462 1.00 85.44 215 LEU A N 1
ATOM 1627 C CA . LEU A 1 215 ? 1.619 -3.035 -14.003 1.00 85.44 215 LEU A CA 1
ATOM 1628 C C . LEU A 1 215 ? 0.949 -1.872 -13.255 1.00 85.44 215 LEU A C 1
ATOM 1630 O O . LEU A 1 215 ? 0.318 -2.077 -12.214 1.00 85.44 215 LEU A O 1
ATOM 1634 N N . TYR A 1 216 ? 1.068 -0.645 -13.768 1.00 84.62 216 TYR A N 1
ATOM 1635 C CA . TYR A 1 216 ? 0.374 0.517 -13.216 1.00 84.62 216 TYR A CA 1
ATOM 1636 C C . TYR A 1 216 ? -1.148 0.394 -13.382 1.00 84.62 216 TYR A C 1
ATOM 1638 O O . TYR A 1 216 ? -1.897 0.635 -12.432 1.00 84.62 216 TYR A O 1
ATOM 1646 N N . ALA A 1 217 ? -1.616 -0.019 -14.564 1.00 86.31 217 ALA A N 1
ATOM 1647 C CA . ALA A 1 217 ? -3.033 -0.239 -14.834 1.00 86.31 217 ALA A CA 1
ATOM 1648 C C . ALA A 1 217 ? -3.624 -1.318 -13.919 1.00 86.31 217 ALA A C 1
ATOM 1650 O O . ALA A 1 217 ? -4.714 -1.122 -13.384 1.00 86.31 217 ALA A O 1
ATOM 1651 N N . GLU A 1 218 ? -2.890 -2.404 -13.683 1.00 88.25 218 GLU A N 1
ATOM 1652 C CA . GLU A 1 218 ? -3.267 -3.475 -12.762 1.00 88.25 218 GLU A CA 1
ATOM 1653 C C . GLU A 1 218 ? -3.398 -2.967 -11.319 1.00 88.25 218 GLU A C 1
ATOM 1655 O O . GLU A 1 218 ? -4.457 -3.123 -10.710 1.00 88.25 218 GLU A O 1
ATOM 1660 N N . ALA A 1 219 ? -2.375 -2.281 -10.787 1.00 84.88 219 ALA A N 1
ATOM 1661 C CA . ALA A 1 219 ? -2.436 -1.708 -9.435 1.00 84.88 219 ALA A CA 1
ATOM 1662 C C . ALA A 1 219 ? -3.620 -0.756 -9.280 1.00 84.88 219 ALA A C 1
ATOM 1664 O O . ALA A 1 219 ? -4.328 -0.767 -8.273 1.00 84.88 219 ALA A O 1
ATOM 1665 N N . ARG A 1 220 ? -3.860 0.068 -10.300 1.00 85.69 220 ARG A N 1
ATOM 1666 C CA . ARG A 1 220 ? -4.963 1.019 -10.296 1.00 85.69 220 ARG A CA 1
ATOM 1667 C C . ARG A 1 220 ? -6.321 0.330 -10.377 1.00 85.69 220 ARG A C 1
ATOM 1669 O O . ARG A 1 220 ? -7.252 0.759 -9.700 1.00 85.69 220 ARG A O 1
ATOM 1676 N N . ALA A 1 221 ? -6.452 -0.717 -11.186 1.00 88.75 221 ALA A N 1
ATOM 1677 C CA . ALA A 1 221 ? -7.670 -1.512 -11.278 1.00 88.75 221 ALA A CA 1
ATOM 1678 C C . ALA A 1 221 ? -7.966 -2.231 -9.955 1.00 88.75 221 ALA A C 1
ATOM 1680 O O . ALA A 1 221 ? -9.113 -2.209 -9.500 1.00 88.75 221 ALA A O 1
ATOM 1681 N N . ARG A 1 222 ? -6.934 -2.785 -9.301 1.00 87.75 222 ARG A N 1
ATOM 1682 C CA . ARG A 1 222 ? -7.026 -3.380 -7.961 1.00 87.75 222 ARG A CA 1
ATOM 1683 C C . ARG A 1 222 ? -7.502 -2.349 -6.940 1.00 87.75 222 ARG A C 1
ATOM 1685 O O . ARG A 1 222 ? -8.500 -2.595 -6.271 1.00 87.75 222 ARG A O 1
ATOM 1692 N N . ARG A 1 223 ? -6.882 -1.164 -6.901 1.00 84.56 223 ARG A N 1
ATOM 1693 C CA . ARG A 1 223 ? -7.268 -0.080 -5.983 1.00 84.56 223 ARG A CA 1
ATOM 1694 C C . ARG A 1 223 ? -8.691 0.428 -6.216 1.00 84.56 223 ARG A C 1
ATOM 1696 O O . ARG A 1 223 ? -9.449 0.546 -5.269 1.00 84.56 223 ARG A O 1
ATOM 1703 N N . ARG A 1 224 ? -9.090 0.681 -7.465 1.00 87.00 224 ARG A N 1
ATOM 1704 C CA . ARG A 1 224 ? -10.468 1.105 -7.788 1.00 87.00 224 ARG A CA 1
ATOM 1705 C C . ARG A 1 224 ? -11.502 0.043 -7.447 1.00 87.00 224 ARG A C 1
ATOM 1707 O O . ARG A 1 224 ? -12.647 0.358 -7.144 1.00 87.00 224 ARG A O 1
ATOM 1714 N N . THR A 1 225 ? -11.132 -1.225 -7.594 1.00 91.12 225 THR A N 1
ATOM 1715 C CA . THR A 1 225 ? -12.006 -2.334 -7.216 1.00 91.12 225 THR A CA 1
ATOM 1716 C C . THR A 1 225 ? -12.129 -2.419 -5.708 1.00 91.12 225 THR A C 1
ATOM 1718 O O . THR A 1 225 ? -13.249 -2.558 -5.238 1.00 91.12 225 THR A O 1
ATOM 1721 N N . TRP A 1 226 ? -11.029 -2.234 -4.976 1.00 87.62 226 TRP A N 1
ATOM 1722 C CA . TRP A 1 226 ? -11.054 -2.079 -3.527 1.00 87.62 226 TRP A CA 1
ATOM 1723 C C . TRP A 1 226 ? -11.947 -0.909 -3.110 1.00 87.62 226 TRP A C 1
ATOM 1725 O O . TRP A 1 226 ? -12.954 -1.144 -2.472 1.00 87.62 226 TRP A O 1
ATOM 1735 N N . GLU A 1 227 ? -11.687 0.316 -3.571 1.00 86.38 227 GLU A N 1
ATOM 1736 C CA . GLU A 1 227 ? -12.480 1.512 -3.225 1.00 86.38 227 GLU A CA 1
ATOM 1737 C C . GLU A 1 227 ? -13.988 1.346 -3.496 1.00 86.38 227 GLU A C 1
ATOM 1739 O O . GLU A 1 227 ? -14.803 1.898 -2.771 1.00 86.38 227 GLU A O 1
ATOM 1744 N N . ARG A 1 228 ? -14.370 0.577 -4.525 1.00 89.00 228 ARG A N 1
ATOM 1745 C CA . ARG A 1 228 ? -15.778 0.295 -4.847 1.00 89.00 228 ARG A CA 1
ATOM 1746 C C . ARG A 1 228 ? -16.396 -0.805 -3.982 1.00 89.00 228 ARG A C 1
ATOM 1748 O O . ARG A 1 228 ? -17.590 -0.759 -3.731 1.00 89.00 228 ARG A O 1
ATOM 1755 N N . ARG A 1 229 ? -15.621 -1.835 -3.635 1.00 88.62 229 ARG A N 1
ATOM 1756 C CA . ARG A 1 229 ? -16.111 -3.056 -2.971 1.00 88.62 229 ARG A CA 1
ATOM 1757 C C . ARG A 1 229 ? -15.874 -3.054 -1.468 1.00 88.62 229 ARG A C 1
ATOM 1759 O O . ARG A 1 229 ? -16.513 -3.823 -0.772 1.00 88.62 229 ARG A O 1
ATOM 1766 N N . GLU A 1 230 ? -14.973 -2.219 -0.971 1.00 87.19 230 GLU A N 1
ATOM 1767 C CA . GLU A 1 230 ? -14.646 -2.114 0.449 1.00 87.19 230 GLU A CA 1
ATOM 1768 C C . GLU A 1 230 ? -15.891 -1.877 1.322 1.00 87.19 230 GLU A C 1
ATOM 1770 O O . GLU A 1 230 ? -16.038 -2.620 2.296 1.00 87.19 230 GLU A O 1
ATOM 1775 N N . PRO A 1 231 ? -16.864 -1.026 0.921 1.00 83.62 231 PRO A N 1
ATOM 1776 C CA . PRO A 1 231 ? -18.100 -0.871 1.684 1.00 83.62 231 PRO A CA 1
ATOM 1777 C C . PRO A 1 231 ? -18.914 -2.165 1.792 1.00 83.62 231 PRO A C 1
ATOM 1779 O O . PRO A 1 231 ? -19.586 -2.374 2.795 1.00 83.62 231 PRO A O 1
ATOM 1782 N N . GLU A 1 232 ? -18.841 -3.048 0.787 1.00 85.88 232 GLU A N 1
ATOM 1783 C CA . GLU A 1 232 ? -19.517 -4.353 0.783 1.00 85.88 232 GLU A CA 1
ATOM 1784 C C . GLU A 1 232 ? -18.816 -5.368 1.705 1.00 85.88 232 GLU A C 1
ATOM 1786 O O . GLU A 1 232 ? -19.471 -6.242 2.270 1.00 85.88 232 GLU A O 1
ATOM 1791 N N . LEU A 1 233 ? -17.493 -5.253 1.875 1.00 79.12 233 LEU A N 1
ATOM 1792 C CA . LEU A 1 233 ? -16.686 -6.151 2.712 1.00 79.12 233 LEU A CA 1
ATOM 1793 C C . LEU A 1 233 ? -16.851 -5.860 4.212 1.00 79.12 233 LEU A C 1
ATOM 1795 O O . LEU A 1 233 ? -16.710 -6.767 5.026 1.00 79.12 233 LEU A O 1
ATOM 1799 N N . GLY A 1 234 ? -17.179 -4.615 4.569 1.00 70.81 234 GLY A N 1
ATOM 1800 C CA . GLY A 1 234 ? -17.377 -4.168 5.951 1.00 70.81 234 GLY A CA 1
ATOM 1801 C C . GLY A 1 234 ? -18.833 -4.169 6.438 1.00 70.81 234 GLY A C 1
ATOM 1802 O O . GLY A 1 234 ? -19.106 -3.563 7.478 1.00 70.81 234 GLY A O 1
ATOM 1803 N N . LEU A 1 235 ? -19.769 -4.787 5.696 1.00 71.75 235 LEU A N 1
ATOM 1804 C CA . LEU A 1 235 ? -21.205 -4.803 6.036 1.00 71.75 235 LEU A CA 1
ATOM 1805 C C . LEU A 1 235 ? -21.518 -5.653 7.273 1.00 71.75 235 LEU A C 1
ATOM 1807 O O . LEU A 1 235 ? -22.302 -5.236 8.121 1.00 71.75 235 LEU A O 1
ATOM 1811 N N . ALA A 1 236 ? -20.920 -6.840 7.382 1.00 79.69 236 ALA A N 1
ATOM 1812 C CA . ALA A 1 236 ? -21.115 -7.730 8.525 1.00 79.69 236 ALA A CA 1
ATOM 1813 C C . ALA A 1 236 ? -20.154 -7.360 9.657 1.00 79.69 236 ALA A C 1
ATOM 1815 O O . ALA A 1 236 ? -18.988 -7.077 9.383 1.00 79.69 236 ALA A O 1
ATOM 1816 N N . GLU A 1 237 ? -20.626 -7.359 10.908 1.00 80.00 237 GLU A N 1
ATOM 1817 C CA . GLU A 1 237 ? -19.768 -7.276 12.101 1.00 80.00 237 GLU A CA 1
ATOM 1818 C C . GLU A 1 237 ? -18.690 -8.366 12.090 1.00 80.00 237 GLU A C 1
ATOM 1820 O O . GLU A 1 237 ? -18.968 -9.508 11.729 1.00 80.00 237 GLU A O 1
ATOM 1825 N N . GLY A 1 238 ? -17.446 -7.990 12.401 1.00 82.31 238 GLY A N 1
ATOM 1826 C CA . GLY A 1 238 ? -16.286 -8.882 12.343 1.00 82.31 238 GLY A CA 1
ATOM 1827 C C . GLY A 1 238 ? -15.710 -9.106 10.939 1.00 82.31 238 GLY A C 1
ATOM 1828 O O . GLY A 1 238 ? -14.754 -9.860 10.796 1.00 82.31 238 GLY A O 1
ATOM 1829 N N . GLY A 1 239 ? -16.232 -8.458 9.889 1.00 83.69 239 GLY A N 1
ATOM 1830 C CA . GLY A 1 239 ? -15.774 -8.650 8.502 1.00 83.69 239 GLY A CA 1
ATOM 1831 C C . GLY A 1 239 ? -14.298 -8.308 8.248 1.00 83.69 239 GLY A C 1
ATOM 1832 O O . GLY A 1 239 ? -13.711 -8.791 7.277 1.00 83.69 239 GLY A O 1
ATOM 1833 N N . HIS A 1 240 ? -13.683 -7.505 9.119 1.00 85.94 240 HIS A N 1
ATOM 1834 C CA . HIS A 1 240 ? -12.246 -7.219 9.076 1.00 85.94 240 HIS A CA 1
ATOM 1835 C C . HIS A 1 240 ? -11.463 -7.852 10.227 1.00 85.94 240 HIS A C 1
ATOM 1837 O O . HIS A 1 240 ? -10.233 -7.841 10.180 1.00 85.94 240 HIS A O 1
ATOM 1843 N N . GLN A 1 241 ? -12.145 -8.409 11.226 1.00 89.50 241 GLN A N 1
ATOM 1844 C CA . GLN A 1 241 ? -11.510 -8.991 12.397 1.00 89.50 241 GLN A CA 1
ATOM 1845 C C . GLN A 1 241 ? -10.810 -10.300 12.027 1.00 89.50 241 GLN A C 1
ATOM 1847 O O . GLN A 1 241 ? -11.347 -11.131 11.294 1.00 89.50 241 GLN A O 1
ATOM 1852 N N . ALA A 1 242 ? -9.590 -10.476 12.522 1.00 89.38 242 ALA A N 1
ATOM 1853 C CA . ALA A 1 242 ? -8.871 -11.733 12.391 1.00 89.38 242 ALA A CA 1
ATOM 1854 C C . ALA A 1 242 ? -7.923 -11.918 13.566 1.00 89.38 242 ALA A C 1
ATOM 1856 O O . ALA A 1 242 ? -7.225 -10.982 13.961 1.00 89.38 242 ALA A O 1
ATOM 1857 N N . ASP A 1 243 ? -7.864 -13.148 14.055 1.00 87.81 243 ASP A N 1
ATOM 1858 C CA . ASP A 1 243 ? -6.927 -13.585 15.081 1.00 87.81 243 ASP A CA 1
ATOM 1859 C C . ASP A 1 243 ? -5.482 -13.587 14.551 1.00 87.81 243 ASP A C 1
ATOM 1861 O O . ASP A 1 243 ? -5.261 -13.486 13.333 1.00 87.81 243 ASP A O 1
ATOM 1865 N N . PRO A 1 244 ? -4.463 -13.612 15.429 1.00 84.06 244 PRO A N 1
ATOM 1866 C CA . PRO A 1 244 ? -3.084 -13.722 14.984 1.00 84.06 244 PRO A CA 1
ATOM 1867 C C . PRO A 1 244 ? -2.891 -15.079 14.301 1.00 84.06 244 PRO A C 1
ATOM 1869 O O . PRO A 1 244 ? -3.533 -16.070 14.652 1.00 84.06 244 PRO A O 1
ATOM 1872 N N . LEU A 1 245 ? -1.998 -15.126 13.314 1.00 77.62 245 LEU A N 1
ATOM 1873 C CA . LEU A 1 245 ? -1.558 -16.407 12.773 1.00 77.62 245 LEU A CA 1
ATOM 1874 C C . LEU A 1 245 ? -0.878 -17.183 13.903 1.00 77.62 245 LEU A C 1
ATOM 1876 O O . LEU A 1 245 ? 0.040 -16.667 14.539 1.00 77.62 245 LEU A O 1
ATOM 1880 N N . GLU A 1 246 ? -1.328 -18.414 14.138 1.00 72.56 246 GLU A N 1
ATOM 1881 C CA . GLU A 1 246 ? -0.616 -19.336 15.017 1.00 72.56 246 GLU A CA 1
ATOM 1882 C C . GLU A 1 246 ? 0.819 -19.531 14.509 1.00 72.56 246 GLU A C 1
ATOM 1884 O O . GLU A 1 246 ? 1.090 -19.430 13.306 1.00 72.56 246 GLU A O 1
ATOM 1889 N N . ASP A 1 247 ? 1.741 -19.822 15.427 1.00 71.50 247 ASP A N 1
ATOM 1890 C CA . ASP A 1 247 ? 3.128 -20.141 15.095 1.00 71.50 247 ASP A CA 1
ATOM 1891 C C . ASP A 1 247 ? 3.167 -21.484 14.346 1.00 71.50 247 ASP A C 1
ATOM 1893 O O . ASP A 1 247 ? 3.335 -22.566 14.915 1.00 71.50 247 ASP A O 1
ATOM 1897 N N . PHE A 1 248 ? 2.944 -21.434 13.033 1.00 71.06 248 PHE A N 1
ATOM 1898 C CA . PHE A 1 248 ? 3.069 -22.607 12.187 1.00 71.06 248 PHE A CA 1
ATOM 1899 C C . PHE A 1 248 ? 4.552 -22.960 12.077 1.00 71.06 248 PHE A C 1
ATOM 1901 O O . PHE A 1 248 ? 5.361 -22.096 11.718 1.00 71.06 248 PHE A O 1
ATOM 1908 N N . PRO A 1 249 ? 4.937 -24.227 12.317 1.00 78.00 249 PRO A N 1
ATOM 1909 C CA . PRO A 1 249 ? 6.311 -24.635 12.101 1.00 78.00 249 PRO A CA 1
ATOM 1910 C C . PRO A 1 249 ? 6.697 -24.328 10.648 1.00 78.00 249 PRO A C 1
ATOM 1912 O O . PRO A 1 249 ? 5.886 -24.547 9.733 1.00 78.00 249 PRO A O 1
ATOM 1915 N N . PRO A 1 250 ? 7.922 -23.823 10.407 1.00 76.94 250 PRO A N 1
ATOM 1916 C CA . PRO A 1 250 ? 8.374 -23.552 9.058 1.00 76.94 250 PRO A CA 1
ATOM 1917 C C . PRO A 1 250 ? 8.246 -24.829 8.241 1.00 76.94 250 PRO A C 1
ATOM 1919 O O . PRO A 1 250 ? 8.453 -25.942 8.736 1.00 76.94 250 PRO A O 1
ATOM 1922 N N . ARG A 1 251 ? 7.871 -24.666 6.974 1.00 80.75 251 ARG A N 1
ATOM 1923 C CA . ARG A 1 251 ? 7.638 -25.807 6.102 1.00 80.75 251 ARG A CA 1
ATOM 1924 C C . ARG A 1 251 ? 8.872 -26.728 6.116 1.00 80.75 251 ARG A C 1
ATOM 1926 O O . ARG A 1 251 ? 9.962 -26.239 5.821 1.00 80.75 251 ARG A O 1
ATOM 1933 N N . PRO A 1 252 ? 8.712 -28.042 6.375 1.00 88.69 252 PRO A N 1
ATOM 1934 C CA . PRO A 1 252 ? 9.846 -28.964 6.490 1.00 88.69 252 PRO A CA 1
ATOM 1935 C C . PRO A 1 252 ? 10.748 -29.005 5.251 1.00 88.69 252 PRO A C 1
ATOM 1937 O O . PRO A 1 252 ? 11.941 -29.267 5.352 1.00 88.69 252 PRO A O 1
ATOM 1940 N N . VAL A 1 253 ? 10.171 -28.746 4.075 1.00 89.31 253 VAL A N 1
ATOM 1941 C CA . VAL A 1 253 ? 10.879 -28.646 2.797 1.00 89.31 253 VAL A CA 1
ATOM 1942 C C . VAL A 1 253 ? 10.401 -27.412 2.033 1.00 89.31 253 VAL A C 1
ATOM 1944 O O . VAL A 1 253 ? 9.197 -27.156 2.027 1.00 89.31 253 VAL A O 1
ATOM 1947 N N . PRO A 1 254 ? 11.281 -26.646 1.363 1.00 83.81 254 PRO A N 1
ATOM 1948 C CA . PRO A 1 254 ? 10.862 -25.540 0.504 1.00 83.81 254 PRO A CA 1
ATOM 1949 C C . PRO A 1 254 ? 9.856 -25.979 -0.572 1.00 83.81 254 PRO A C 1
ATOM 1951 O O . PRO A 1 254 ? 9.810 -27.148 -0.959 1.00 83.81 254 PRO A O 1
ATOM 1954 N N . LEU A 1 255 ? 9.050 -25.038 -1.077 1.00 84.31 255 LEU A N 1
ATOM 1955 C CA . LEU A 1 255 ? 8.218 -25.295 -2.257 1.00 84.31 255 LEU A CA 1
ATOM 1956 C C . LEU A 1 255 ? 9.112 -25.737 -3.427 1.00 84.31 255 LEU A C 1
ATOM 1958 O O . LEU A 1 255 ? 10.112 -25.067 -3.695 1.00 84.31 255 LEU A O 1
ATOM 1962 N N . PRO A 1 256 ? 8.771 -26.824 -4.142 1.00 87.12 256 PRO A N 1
ATOM 1963 C CA . PRO A 1 256 ? 9.458 -27.138 -5.384 1.00 87.12 256 PRO A CA 1
ATOM 1964 C C . PRO A 1 256 ? 9.217 -26.013 -6.407 1.00 87.12 256 PRO A C 1
ATOM 1966 O O . PRO A 1 256 ? 8.150 -25.390 -6.376 1.00 87.12 256 PRO A O 1
ATOM 1969 N N . PRO A 1 257 ? 10.162 -25.772 -7.334 1.00 86.19 257 PRO A N 1
ATOM 1970 C CA . PRO A 1 257 ? 10.006 -24.749 -8.359 1.00 86.19 257 PRO A CA 1
ATOM 1971 C C . PRO A 1 257 ? 8.757 -25.027 -9.201 1.00 86.19 257 PRO A C 1
ATOM 1973 O O . PRO A 1 257 ? 8.566 -26.123 -9.748 1.00 86.19 257 PRO A O 1
ATOM 1976 N N . GLY A 1 258 ? 7.888 -24.026 -9.278 1.00 89.69 258 GLY A N 1
ATOM 1977 C CA . GLY A 1 258 ? 6.679 -24.044 -10.076 1.00 89.69 258 GLY A CA 1
ATOM 1978 C C . GLY A 1 258 ? 6.957 -23.814 -11.565 1.00 89.69 258 GLY A C 1
ATOM 1979 O O . GLY A 1 258 ? 8.103 -23.768 -12.023 1.00 89.69 258 GLY A O 1
ATOM 1980 N N . PRO A 1 259 ? 5.894 -23.710 -12.381 1.00 89.25 259 PRO A N 1
ATOM 1981 C CA . PRO A 1 259 ? 6.022 -23.468 -13.816 1.00 89.25 259 PRO A CA 1
ATOM 1982 C C . PRO A 1 259 ? 6.781 -22.178 -14.161 1.00 89.25 259 PRO A C 1
ATOM 1984 O O . PRO A 1 259 ? 7.483 -22.152 -15.169 1.00 89.25 259 PRO A O 1
ATOM 1987 N N . ILE A 1 260 ? 6.655 -21.135 -13.333 1.00 83.38 260 ILE A N 1
ATOM 1988 C CA . ILE A 1 260 ? 7.299 -19.833 -13.549 1.00 83.38 260 ILE A CA 1
ATOM 1989 C C . ILE A 1 260 ? 8.803 -19.944 -13.299 1.00 83.38 260 ILE A C 1
ATOM 1991 O O . ILE A 1 260 ? 9.594 -19.525 -14.140 1.00 83.38 260 ILE A O 1
ATOM 1995 N N . GLU A 1 261 ? 9.196 -20.560 -12.184 1.00 83.12 261 GLU A N 1
ATOM 1996 C CA . GLU A 1 261 ? 10.595 -20.772 -11.815 1.00 83.12 261 GLU A CA 1
ATOM 1997 C C . GLU A 1 261 ? 11.305 -21.626 -12.873 1.00 83.12 261 GLU A C 1
ATOM 1999 O O . GLU A 1 261 ? 12.352 -21.240 -13.387 1.00 83.12 261 GLU A O 1
ATOM 2004 N N . ARG A 1 262 ? 10.667 -22.721 -13.310 1.00 87.12 262 ARG A N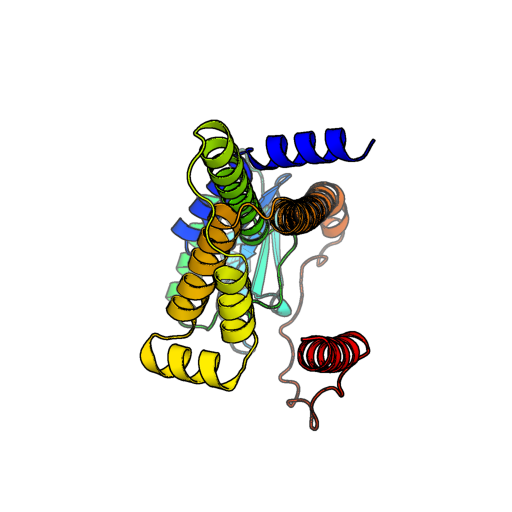 1
ATOM 2005 C CA . ARG A 1 262 ? 11.203 -23.579 -14.379 1.00 87.12 262 ARG A CA 1
ATOM 2006 C C . ARG A 1 262 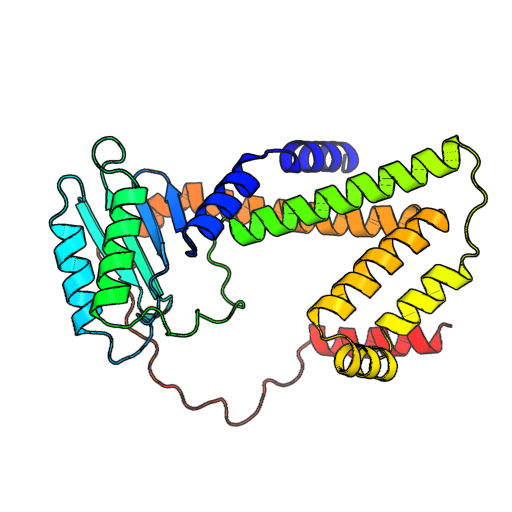? 11.355 -22.850 -15.712 1.00 87.12 262 ARG A C 1
ATOM 2008 O O . ARG A 1 262 ? 12.325 -23.084 -16.429 1.00 87.12 262 ARG A O 1
ATOM 2015 N N . TYR A 1 263 ? 10.402 -21.988 -16.067 1.00 83.25 263 TYR A N 1
ATOM 2016 C CA . TYR A 1 263 ? 10.526 -21.164 -17.268 1.00 83.25 263 TYR A CA 1
ATOM 2017 C C . TYR A 1 263 ? 11.693 -20.176 -17.152 1.00 83.25 263 TYR A C 1
ATOM 2019 O O . TYR A 1 263 ? 12.435 -20.015 -18.116 1.00 83.25 263 TYR A O 1
ATOM 2027 N N . GLY A 1 264 ? 11.890 -19.557 -15.983 1.00 79.88 264 GLY A N 1
ATOM 2028 C CA . GLY A 1 264 ? 13.022 -18.663 -15.719 1.00 79.88 264 GLY A CA 1
ATOM 2029 C C . GLY A 1 264 ? 14.376 -19.343 -15.935 1.00 79.88 264 GLY A C 1
ATOM 2030 O O . GLY A 1 264 ? 15.235 -18.800 -16.636 1.00 79.88 264 GLY A O 1
ATOM 2031 N N . ASP A 1 265 ? 14.534 -20.564 -15.423 1.00 78.69 265 ASP A N 1
ATOM 2032 C CA . ASP A 1 265 ? 15.756 -21.360 -15.599 1.00 78.69 265 ASP A CA 1
ATOM 2033 C C . ASP A 1 265 ? 16.014 -21.696 -17.080 1.00 78.69 265 ASP A C 1
ATOM 2035 O O . ASP A 1 265 ? 17.133 -21.559 -17.593 1.00 78.69 265 ASP A O 1
ATOM 2039 N N . LEU A 1 266 ? 14.956 -22.084 -17.800 1.00 82.19 266 LEU A N 1
ATOM 2040 C CA . LEU A 1 266 ? 15.020 -22.407 -19.228 1.00 82.19 266 LEU A CA 1
ATOM 2041 C C . LEU A 1 266 ? 15.347 -21.178 -20.082 1.00 82.19 266 LEU A C 1
ATOM 2043 O O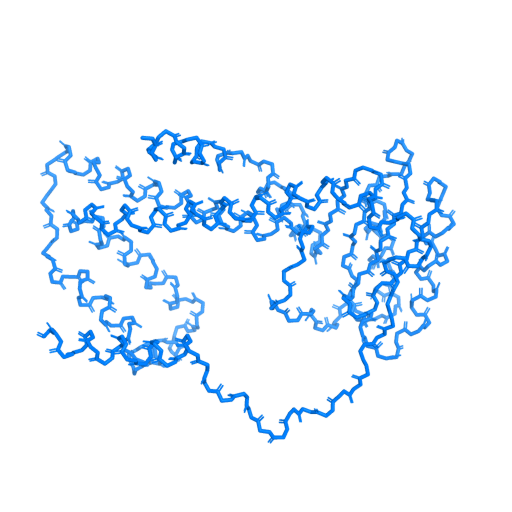 . LEU A 1 266 ? 16.214 -21.245 -20.953 1.00 82.19 266 LEU A O 1
ATOM 2047 N N . ALA A 1 267 ? 14.684 -20.051 -19.824 1.00 76.69 267 ALA A N 1
ATOM 2048 C CA . ALA A 1 267 ? 14.896 -18.803 -20.547 1.00 76.69 267 ALA A CA 1
ATOM 2049 C C . ALA A 1 267 ? 16.321 -18.269 -20.348 1.00 76.69 267 ALA A C 1
ATOM 2051 O O . ALA A 1 267 ? 16.951 -17.833 -21.310 1.00 76.69 267 ALA A O 1
ATOM 2052 N N . THR A 1 268 ? 16.858 -18.370 -19.128 1.00 74.38 268 THR A N 1
ATOM 2053 C CA . THR A 1 268 ? 18.247 -17.990 -18.821 1.00 74.38 268 THR A CA 1
ATOM 2054 C C . THR A 1 268 ? 19.237 -18.847 -19.610 1.00 74.38 268 THR A C 1
ATOM 2056 O O . THR A 1 268 ? 20.162 -18.331 -20.234 1.00 74.38 268 THR A O 1
ATOM 2059 N N . THR A 1 269 ? 19.004 -20.161 -19.648 1.00 77.31 269 THR A N 1
ATOM 2060 C CA . THR A 1 269 ? 19.842 -21.107 -20.401 1.00 77.31 269 THR A CA 1
ATOM 2061 C C . THR A 1 269 ? 19.814 -20.817 -21.905 1.00 77.31 269 THR A C 1
ATOM 2063 O O . THR A 1 269 ? 20.863 -20.787 -22.554 1.00 77.31 269 THR A O 1
ATOM 2066 N N . ALA A 1 270 ? 18.627 -20.549 -22.457 1.00 74.62 270 ALA A N 1
ATOM 2067 C CA . ALA A 1 270 ? 18.442 -20.202 -23.865 1.00 74.62 270 ALA A CA 1
ATOM 2068 C C . ALA A 1 270 ? 19.102 -18.861 -24.236 1.00 74.62 270 ALA A C 1
ATOM 2070 O O . ALA A 1 270 ? 19.709 -18.746 -25.298 1.00 74.62 270 ALA A O 1
ATOM 2071 N N . ALA A 1 271 ? 19.034 -17.858 -23.356 1.00 69.56 271 ALA A N 1
ATOM 2072 C CA . ALA A 1 271 ? 19.659 -16.555 -23.582 1.00 69.56 271 ALA A CA 1
ATOM 2073 C C . ALA A 1 271 ? 21.194 -16.641 -23.649 1.00 69.56 271 ALA A C 1
ATOM 2075 O O . ALA A 1 271 ? 21.804 -15.951 -24.461 1.00 69.56 271 ALA A O 1
ATOM 2076 N N . ILE A 1 272 ? 21.812 -17.509 -22.839 1.00 71.06 272 ILE A N 1
ATOM 2077 C CA . ILE A 1 272 ? 23.270 -17.726 -22.835 1.00 71.06 272 ILE A CA 1
ATOM 2078 C C . ILE A 1 272 ? 23.734 -18.491 -24.082 1.00 71.06 272 ILE A C 1
ATOM 2080 O O . ILE A 1 272 ? 24.829 -18.246 -24.570 1.00 71.06 272 ILE A O 1
ATOM 2084 N N . THR A 1 273 ? 22.927 -19.424 -24.594 1.00 73.25 273 THR A N 1
ATOM 2085 C CA . THR A 1 273 ? 23.292 -20.256 -25.758 1.00 73.25 273 THR A CA 1
ATOM 2086 C C . THR A 1 273 ? 22.976 -19.611 -27.108 1.00 73.25 273 THR A C 1
ATOM 2088 O O . THR A 1 273 ? 23.501 -20.057 -28.125 1.00 73.25 273 THR A O 1
ATOM 2091 N N . GLY A 1 274 ? 22.124 -18.582 -27.135 1.00 51.75 274 GLY A N 1
ATOM 2092 C CA . GLY A 1 274 ? 21.773 -17.833 -28.346 1.00 51.75 274 GLY A CA 1
ATOM 2093 C C . GLY A 1 274 ? 22.698 -16.655 -28.685 1.00 51.75 274 GLY A C 1
ATOM 2094 O O . GLY A 1 274 ? 22.465 -16.010 -29.708 1.00 51.75 274 GLY A O 1
ATOM 2095 N N . TYR A 1 275 ? 23.696 -16.367 -27.844 1.00 44.44 275 TYR A N 1
ATOM 2096 C CA . TYR A 1 275 ? 24.709 -15.318 -28.029 1.00 44.44 275 TYR A CA 1
ATOM 2097 C C . TYR A 1 275 ? 26.082 -15.927 -28.324 1.00 44.44 275 TYR A C 1
ATOM 2099 O O . TYR A 1 275 ? 26.847 -15.285 -29.079 1.00 44.44 275 TYR A O 1
#

Radius of gyration: 23.28 Å; chains: 1; bounding box: 52×45×60 Å

Secondary structure (DSSP, 8-state):
-HHHHHHHHHHHHT-SHHHHHHHHHHHTTS-EEEETTEEEEE-TTTTSGGGHHHHHHHHHHHHHSBTEEEEEEETTTTEEEEEE-TTTS-HHHHHHHHHHHHHHTTGGGSPPPPTT---TT-HHHHHHHHHHHHHHHHHHHHHHHHHHTTPPPPPTHHHHHHHHHHH-HHHHHHHHHHH-HHHHHHHHHHHHHHHHHHTT-HHHHHHHHHHHHHHHHHHHHHHHHHHHHHHHHTSSTTTT-BPPPP-PPPPSSPPPP-HHHHHHHHHHHHHHH--

InterPro domains:
  IPR006121 Heavy metal-associated domain, HMA [PS50846] (37-106)
  IPR006121 Heavy metal-associated domain, HMA [cd00371] (41-85)
  IPR036163 Heavy metal-associated domain superfamily [SSF55008] (39-110)